Protein AF-A0A0N4X5A5-F1 (afdb_monomer)

Solvent-accessible surface area (backbone atoms only — not comparable to full-atom values): 21132 Å² total; per-residue (Å²): 129,82,82,75,55,66,66,59,54,52,46,34,56,55,31,45,47,56,22,30,54,97,71,46,38,50,68,61,42,50,52,53,54,49,51,56,29,57,78,72,71,42,50,71,51,74,45,56,23,32,51,82,94,41,81,83,43,55,44,84,87,43,52,31,39,40,36,44,45,69,22,82,38,72,87,46,53,13,40,36,45,45,24,47,60,43,29,73,66,76,68,65,91,80,46,97,56,64,49,50,67,31,47,64,53,97,87,68,52,70,45,32,56,31,46,79,61,33,49,43,56,42,43,50,56,52,49,50,49,50,54,34,44,77,71,68,52,76,68,45,60,41,24,39,33,42,37,34,34,28,44,54,84,78,70,14,66,75,24,56,69,30,30,71,75,37,67,77,45,57,72,53,39,75,64,45,74,50,64,90,73,87,87,77,79,67,78,60,35,80,51,37,36,58,52,49,55,52,52,51,35,48,52,36,51,48,53,46,71,76,32,89,89,51,53,78,25,72,35,57,46,64,43,82,78,45,78,50,65,53,90,50,98,90,47,83,52,95,56,69,48,75,42,72,49,74,38,71,28,45,87,54,61,63,69,59,52,49,53,51,52,53,48,33,30,58,67,28,35,94,88,56,78,87,78,77,93,75,84,83,89,61,53,62,69,39,75,82,46,79,85,37,73,67,42,34,56,53,53,49,54,37,55,76,70,67,56,88,79,66,82,49,42,63,70,72,87,65,75,62,48,62,50,31,72,76,66,69,56,78,51,74,45,66,48,44,80,60,98,85,63,81,90,54,91,93,51,92,81,89,89,89,56,69,38,53,26,37,42,75

Structure (mmCIF, N/CA/C/O backbone):
data_AF-A0A0N4X5A5-F1
#
_entry.id   AF-A0A0N4X5A5-F1
#
loop_
_atom_site.group_PDB
_atom_site.id
_atom_site.type_symbol
_atom_site.label_atom_id
_atom_site.label_alt_id
_atom_site.label_comp_id
_atom_site.label_asym_id
_atom_site.label_entity_id
_atom_site.label_seq_id
_atom_site.pdbx_PDB_ins_code
_atom_site.Cartn_x
_atom_site.Cartn_y
_atom_site.Cartn_z
_atom_site.occupancy
_atom_site.B_iso_or_equiv
_atom_site.auth_seq_id
_atom_site.auth_comp_id
_atom_site.auth_asym_id
_atom_site.auth_atom_id
_atom_site.pdbx_PDB_model_num
ATOM 1 N N . MET A 1 1 ? -3.063 -30.457 15.450 1.00 43.97 1 MET A N 1
ATOM 2 C CA . MET A 1 1 ? -3.006 -29.047 15.012 1.00 43.97 1 MET A CA 1
ATOM 3 C C . MET A 1 1 ? -3.128 -28.204 16.266 1.00 43.97 1 MET A C 1
ATOM 5 O O . MET A 1 1 ? -4.094 -28.395 16.991 1.00 43.97 1 MET A O 1
ATOM 9 N N . ALA A 1 2 ? -2.116 -27.405 16.604 1.00 52.50 2 ALA A N 1
ATOM 10 C CA . ALA A 1 2 ? -2.196 -26.521 17.767 1.00 52.50 2 ALA A CA 1
ATOM 11 C C . ALA A 1 2 ? -3.402 -25.576 17.608 1.00 52.50 2 ALA A C 1
ATOM 13 O O . ALA A 1 2 ? -3.647 -25.103 16.498 1.00 52.50 2 ALA A O 1
ATOM 14 N N . ASN A 1 3 ? -4.164 -25.345 18.682 1.00 78.69 3 ASN A N 1
ATOM 15 C CA . ASN A 1 3 ? -5.279 -24.393 18.671 1.00 78.69 3 ASN A CA 1
ATOM 16 C C . ASN A 1 3 ? -4.762 -23.022 18.199 1.00 78.69 3 ASN A C 1
ATOM 18 O O . ASN A 1 3 ? -3.807 -22.500 18.772 1.00 78.69 3 ASN A O 1
ATOM 22 N N . GLU A 1 4 ? -5.360 -22.468 17.142 1.00 86.56 4 GLU A N 1
ATOM 23 C CA . GLU A 1 4 ? -5.052 -21.121 16.648 1.00 86.56 4 GLU A CA 1
ATOM 24 C C . GLU A 1 4 ? -5.348 -20.092 17.753 1.00 86.56 4 GLU A C 1
ATOM 26 O O . GLU A 1 4 ? -6.371 -20.194 18.433 1.00 86.56 4 GLU A O 1
ATOM 31 N N . ASP A 1 5 ? -4.442 -19.128 17.963 1.00 91.56 5 ASP A N 1
ATOM 32 C CA . ASP A 1 5 ? -4.667 -18.051 18.934 1.00 91.56 5 ASP A CA 1
ATOM 33 C C . ASP A 1 5 ? -5.958 -17.305 18.571 1.00 91.56 5 ASP A C 1
ATOM 35 O O . ASP A 1 5 ? -6.184 -16.966 17.407 1.00 91.56 5 ASP A O 1
ATOM 39 N N . ILE A 1 6 ? -6.803 -17.035 19.568 1.00 92.94 6 ILE A N 1
ATOM 40 C CA . ILE A 1 6 ? -8.103 -16.388 19.368 1.00 92.94 6 ILE A CA 1
ATOM 41 C C . ILE A 1 6 ? -7.988 -15.060 18.613 1.00 92.94 6 ILE A C 1
ATOM 43 O O . ILE A 1 6 ? -8.848 -14.764 17.788 1.00 92.94 6 ILE A O 1
ATOM 47 N N . ALA A 1 7 ? -6.912 -14.296 18.827 1.00 92.56 7 ALA A N 1
ATOM 48 C CA . ALA A 1 7 ? -6.674 -13.046 18.120 1.00 92.56 7 ALA A CA 1
ATOM 49 C C . ALA A 1 7 ? -6.497 -13.280 16.614 1.00 92.56 7 ALA A C 1
ATOM 51 O O . ALA A 1 7 ? -7.022 -12.519 15.804 1.00 92.56 7 ALA A O 1
ATOM 52 N N . VAL A 1 8 ? -5.806 -14.358 16.234 1.00 93.88 8 VAL A N 1
ATOM 53 C CA . VAL A 1 8 ? -5.618 -14.743 14.831 1.00 93.88 8 VAL A CA 1
ATOM 54 C C . VAL A 1 8 ? -6.936 -15.229 14.233 1.00 93.88 8 VAL A C 1
ATOM 56 O O . VAL A 1 8 ? -7.298 -14.804 13.137 1.00 93.88 8 VAL A O 1
ATOM 59 N N . THR A 1 9 ? -7.689 -16.058 14.959 1.00 95.00 9 THR A N 1
ATOM 60 C CA . THR A 1 9 ? -9.004 -16.546 14.517 1.00 95.00 9 THR A CA 1
ATOM 61 C C . THR A 1 9 ? -9.964 -15.385 14.248 1.00 95.00 9 THR A C 1
ATOM 63 O O . THR A 1 9 ? -10.507 -15.279 13.148 1.00 95.00 9 THR A O 1
ATOM 66 N N . LYS A 1 10 ? -10.111 -14.464 15.211 1.00 95.69 10 LYS A N 1
ATOM 67 C CA . LYS A 1 10 ? -10.965 -13.273 15.091 1.00 95.69 10 LYS A CA 1
ATOM 68 C C . LYS A 1 10 ? -10.489 -12.351 13.973 1.00 95.69 10 LYS A C 1
ATOM 70 O O . LYS A 1 10 ? -11.285 -11.902 13.157 1.00 95.69 10 LYS A O 1
ATOM 75 N N . PHE A 1 11 ? -9.187 -12.114 13.854 1.00 96.62 11 PHE A N 1
ATOM 76 C CA . PHE A 1 11 ? -8.670 -11.304 12.753 1.00 96.62 11 PHE A CA 1
ATOM 77 C C . PHE A 1 11 ? -9.019 -11.904 11.381 1.00 96.62 11 PHE A C 1
ATOM 79 O O . PHE A 1 11 ? -9.499 -11.200 10.493 1.00 96.62 11 PHE A O 1
ATOM 86 N N . ARG A 1 12 ? -8.875 -13.224 11.216 1.00 96.88 12 ARG A N 1
ATOM 87 C CA . ARG A 1 12 ? -9.264 -13.917 9.981 1.00 96.88 12 ARG A CA 1
ATOM 88 C C . ARG A 1 12 ? -10.772 -13.870 9.734 1.00 96.88 12 ARG A C 1
ATOM 90 O O . ARG A 1 12 ? -11.182 -13.746 8.587 1.00 96.88 12 ARG A O 1
ATOM 97 N N . GLU A 1 13 ? -11.606 -13.952 10.769 1.00 97.25 13 GLU A N 1
ATOM 98 C CA . GLU A 1 13 ? -13.055 -13.717 10.652 1.00 97.25 13 GLU A CA 1
ATOM 99 C C . GLU A 1 13 ? -13.358 -12.296 10.167 1.00 97.25 13 GLU A C 1
ATOM 101 O O . GLU A 1 13 ? -14.177 -12.124 9.265 1.00 97.25 13 GLU A O 1
ATOM 106 N N . TYR A 1 14 ? -12.649 -11.291 10.682 1.00 97.81 14 TYR A N 1
ATOM 107 C CA . TYR A 1 14 ? -12.838 -9.903 10.270 1.00 97.81 14 TYR A CA 1
ATOM 108 C C . TYR A 1 14 ? -12.450 -9.657 8.803 1.00 97.81 14 TYR A C 1
ATOM 110 O O . TYR A 1 14 ? -13.146 -8.943 8.075 1.00 97.81 14 TYR A O 1
ATOM 118 N N . LEU A 1 15 ? -11.374 -10.296 8.331 1.00 96.75 15 LEU A N 1
ATOM 119 C CA . LEU A 1 15 ? -10.954 -10.239 6.926 1.00 96.75 15 LEU A CA 1
ATOM 120 C C . LEU A 1 15 ? -11.983 -10.842 5.961 1.00 96.75 15 LEU A C 1
ATOM 122 O O . LEU A 1 15 ? -12.044 -10.435 4.804 1.00 96.75 15 LEU A O 1
ATOM 126 N N . ARG A 1 16 ? -12.825 -11.773 6.424 1.00 97.50 16 ARG A N 1
ATOM 127 C CA . ARG A 1 16 ? -13.902 -12.361 5.608 1.00 97.50 16 ARG A CA 1
ATOM 128 C C . ARG A 1 16 ? -15.087 -11.418 5.409 1.00 97.50 16 ARG A C 1
ATOM 130 O O . ARG A 1 16 ? -15.901 -11.657 4.518 1.00 97.50 16 ARG A O 1
ATOM 137 N N . VAL A 1 17 ? -15.199 -10.361 6.216 1.00 97.38 17 VAL A N 1
ATOM 138 C CA . VAL A 1 17 ? -16.226 -9.331 6.036 1.00 97.38 17 VAL A CA 1
ATOM 139 C C . VAL A 1 17 ? -15.840 -8.453 4.846 1.00 97.38 17 VAL A C 1
ATOM 141 O O . VAL A 1 17 ? -14.830 -7.751 4.884 1.00 97.38 17 VAL A O 1
ATOM 144 N N . LYS A 1 18 ? -16.639 -8.492 3.778 1.00 96.12 18 LYS A N 1
ATOM 145 C CA . LYS A 1 18 ? -16.317 -7.857 2.493 1.00 96.12 18 LYS A CA 1
ATOM 146 C C . LYS A 1 18 ? -16.708 -6.385 2.484 1.00 96.12 18 LYS A C 1
ATOM 148 O O . LYS A 1 18 ? -17.789 -6.021 2.040 1.00 96.12 18 LYS A O 1
ATOM 153 N N . THR A 1 19 ? -15.814 -5.537 2.966 1.00 96.50 19 THR A N 1
ATOM 154 C CA . THR A 1 19 ? -15.981 -4.077 3.004 1.00 96.50 19 THR A CA 1
ATOM 155 C C . THR A 1 19 ? -15.285 -3.382 1.831 1.00 96.50 19 THR A C 1
ATOM 157 O O . THR A 1 19 ? -14.804 -2.264 1.973 1.00 96.50 19 THR A O 1
ATOM 160 N N . GLU A 1 20 ? -15.201 -4.045 0.672 1.00 94.38 20 GLU A N 1
ATOM 161 C CA . GLU A 1 20 ? -14.549 -3.476 -0.512 1.00 94.38 20 GLU A CA 1
ATOM 162 C C . GLU A 1 20 ? -15.447 -2.505 -1.265 1.00 94.38 20 GLU A C 1
ATOM 164 O O . GLU A 1 20 ? -16.647 -2.739 -1.437 1.00 94.38 20 GLU A O 1
ATOM 169 N N . HIS A 1 21 ? -14.853 -1.425 -1.759 1.00 90.75 21 HIS A N 1
ATOM 170 C CA . HIS A 1 21 ? -15.546 -0.515 -2.664 1.00 90.75 21 HIS A CA 1
ATOM 171 C C . HIS A 1 21 ? -15.827 -1.179 -4.021 1.00 90.75 21 HIS A C 1
ATOM 173 O O . HIS A 1 21 ? -15.068 -2.048 -4.454 1.00 90.75 21 HIS A O 1
ATOM 179 N N . PRO A 1 22 ? -16.909 -0.788 -4.723 1.00 91.62 22 PRO A N 1
ATOM 180 C CA . PRO A 1 22 ? -17.849 0.298 -4.407 1.00 91.62 22 PRO A CA 1
ATOM 181 C C . PRO A 1 22 ? -19.043 -0.110 -3.524 1.00 91.62 22 PRO A C 1
ATOM 183 O O . PRO A 1 22 ? -19.870 0.738 -3.197 1.00 91.62 22 PRO A O 1
ATOM 186 N N . THR A 1 23 ? -19.176 -1.389 -3.158 1.00 92.62 23 THR A N 1
ATOM 187 C CA . THR A 1 23 ? -20.333 -1.916 -2.406 1.00 92.62 23 THR A CA 1
ATOM 188 C C . THR A 1 23 ? -19.906 -2.598 -1.100 1.00 92.62 23 THR A C 1
ATOM 190 O O . THR A 1 23 ? -20.076 -3.814 -0.963 1.00 92.62 23 THR A O 1
ATOM 193 N N . PRO A 1 24 ? -19.347 -1.846 -0.139 1.00 94.44 24 PRO A N 1
ATOM 194 C CA . PRO A 1 24 ? -18.865 -2.397 1.124 1.00 94.44 24 PRO A CA 1
ATOM 195 C C . PRO A 1 24 ? -20.009 -2.926 2.005 1.00 94.44 24 PRO A C 1
ATOM 197 O O . PRO A 1 24 ? -21.006 -2.241 2.240 1.00 94.44 24 PRO A O 1
ATOM 200 N N . ASP A 1 25 ? -19.845 -4.126 2.572 1.00 96.56 25 ASP A N 1
ATOM 201 C CA . ASP A 1 25 ? -20.754 -4.702 3.573 1.00 96.56 25 ASP A CA 1
ATOM 202 C C . ASP A 1 25 ? -20.538 -4.079 4.965 1.00 96.56 25 ASP A C 1
ATOM 204 O O . ASP A 1 25 ? -20.073 -4.719 5.917 1.00 96.56 25 ASP A O 1
ATOM 208 N N . TYR A 1 26 ? -20.879 -2.796 5.102 1.00 95.81 26 TYR A N 1
ATOM 209 C CA . TYR A 1 26 ? -20.794 -2.100 6.387 1.00 95.81 26 TYR A CA 1
ATOM 210 C C . TYR A 1 26 ? -21.771 -2.652 7.429 1.00 95.81 26 TYR A C 1
ATOM 212 O O . TYR A 1 26 ? -21.485 -2.601 8.623 1.00 95.81 26 TYR A O 1
ATOM 220 N N . VAL A 1 27 ? -22.899 -3.231 7.007 1.00 95.81 27 VAL A N 1
ATOM 221 C CA . VAL A 1 27 ? -23.878 -3.838 7.922 1.00 95.81 27 VAL A CA 1
ATOM 222 C C . VAL A 1 27 ? -23.303 -5.103 8.563 1.00 95.81 27 VAL A C 1
ATOM 224 O O . VAL A 1 27 ? -23.405 -5.286 9.781 1.00 95.81 27 VAL A O 1
ATOM 227 N N . GLY A 1 28 ? -22.683 -5.977 7.767 1.00 96.81 28 GLY A N 1
ATOM 228 C CA . GLY A 1 28 ? -21.958 -7.146 8.255 1.00 96.81 28 GLY A CA 1
ATOM 229 C C . GLY A 1 28 ? -20.770 -6.754 9.129 1.00 96.81 28 GLY A C 1
ATOM 230 O O . GLY A 1 28 ? -20.588 -7.330 10.204 1.00 96.81 28 GLY A O 1
ATOM 231 N N . CYS A 1 29 ? -20.027 -5.716 8.736 1.00 97.62 29 CYS A N 1
ATOM 232 C CA . CYS A 1 29 ? -18.918 -5.169 9.520 1.00 97.62 29 CYS A CA 1
ATOM 233 C C . CYS A 1 29 ? -19.367 -4.641 10.883 1.00 97.62 29 CYS A C 1
ATOM 235 O O . CYS A 1 29 ? -18.803 -5.020 11.911 1.00 97.62 29 CYS A O 1
ATOM 237 N N . GLN A 1 30 ? -20.433 -3.840 10.917 1.00 97.69 30 GLN A N 1
ATOM 238 C CA . GLN A 1 30 ? -21.027 -3.349 12.155 1.00 97.69 30 GLN A CA 1
ATOM 239 C C . GLN A 1 30 ? -21.450 -4.496 13.060 1.00 97.69 30 GLN A C 1
ATOM 241 O O . GLN A 1 30 ? -21.131 -4.480 14.245 1.00 97.69 30 GLN A O 1
ATOM 246 N N . ARG A 1 31 ? -22.124 -5.512 12.515 1.00 98.06 31 ARG A N 1
ATOM 247 C CA . ARG A 1 31 ? -22.541 -6.688 13.285 1.00 98.06 31 ARG A CA 1
ATOM 248 C C . ARG A 1 31 ? -21.346 -7.420 13.891 1.00 98.06 31 ARG A C 1
ATOM 250 O O . ARG A 1 31 ? -21.378 -7.754 15.070 1.00 98.06 31 ARG A O 1
ATOM 257 N N . TYR A 1 32 ? -20.297 -7.639 13.103 1.00 98.19 32 TYR A N 1
ATOM 258 C CA . TYR A 1 32 ? -19.081 -8.303 13.563 1.00 98.19 32 TYR A CA 1
ATOM 259 C C . TYR A 1 32 ? -18.401 -7.525 14.701 1.00 98.19 32 TYR A C 1
ATOM 261 O O . TYR A 1 32 ? -18.152 -8.081 15.770 1.00 98.19 32 TYR A O 1
ATOM 269 N N . LEU A 1 33 ? -18.167 -6.223 14.509 1.00 98.25 33 LEU A N 1
ATOM 270 C CA . LEU A 1 33 ? -17.534 -5.372 15.518 1.00 98.25 33 LEU A CA 1
ATOM 271 C C . LEU A 1 33 ? -18.414 -5.226 16.768 1.00 98.25 33 LEU A C 1
ATOM 273 O O . LEU A 1 33 ? -17.912 -5.231 17.889 1.00 98.25 33 LEU A O 1
ATOM 277 N N . PHE A 1 34 ? -19.734 -5.159 16.608 1.00 98.38 34 PHE A N 1
ATOM 278 C CA . PHE A 1 34 ? -20.656 -5.108 17.739 1.00 98.38 34 PHE A CA 1
ATOM 279 C C . PHE A 1 34 ? -20.601 -6.378 18.588 1.00 98.38 34 PHE A C 1
ATOM 281 O O . PHE A 1 34 ? -20.531 -6.276 19.811 1.00 98.38 34 PHE A O 1
ATOM 288 N N . ASN A 1 35 ? -20.537 -7.548 17.949 1.00 98.06 35 ASN A N 1
ATOM 289 C CA . ASN A 1 35 ? -20.367 -8.816 18.652 1.00 98.06 35 ASN A CA 1
ATOM 290 C C . ASN A 1 35 ? -19.046 -8.853 19.435 1.00 98.06 35 ASN A C 1
ATOM 292 O O . ASN A 1 35 ? -19.038 -9.306 20.576 1.00 98.06 35 ASN A O 1
ATOM 296 N N . LEU A 1 36 ? -17.946 -8.330 18.872 1.00 96.81 36 LEU A N 1
ATOM 297 C CA . LEU A 1 36 ? -16.682 -8.206 19.607 1.00 96.81 36 LEU A CA 1
ATOM 298 C C . LEU A 1 36 ? -16.845 -7.347 20.866 1.00 96.81 36 LEU A C 1
ATOM 300 O O . LEU A 1 36 ? -16.437 -7.763 21.948 1.00 96.81 36 LEU A O 1
ATOM 304 N N . ALA A 1 37 ? -17.466 -6.171 20.754 1.00 97.62 37 ALA A N 1
ATOM 305 C CA . ALA A 1 37 ? -17.699 -5.308 21.912 1.00 97.62 37 ALA A CA 1
ATOM 306 C C . ALA A 1 37 ? -18.539 -6.010 22.993 1.00 97.62 37 ALA A C 1
ATOM 308 O O . ALA A 1 37 ? -18.197 -5.938 24.176 1.00 97.62 37 ALA A O 1
ATOM 309 N N . ASP A 1 38 ? -19.591 -6.724 22.579 1.00 97.94 38 ASP A N 1
ATOM 310 C CA . ASP A 1 38 ? -20.493 -7.454 23.472 1.00 97.94 38 ASP A CA 1
ATOM 311 C C . ASP A 1 38 ? -19.766 -8.579 24.226 1.00 97.94 38 ASP A C 1
ATOM 313 O O . ASP A 1 38 ? -19.981 -8.740 25.427 1.00 97.94 38 ASP A O 1
ATOM 317 N N . GLU A 1 39 ? -18.835 -9.295 23.578 1.00 95.62 39 GLU A N 1
ATOM 318 C CA . GLU A 1 39 ? -17.997 -10.322 24.226 1.00 95.62 39 GLU A CA 1
ATOM 319 C C . GLU A 1 39 ? -17.208 -9.780 25.431 1.00 95.62 39 GLU A C 1
ATOM 321 O O . GLU A 1 39 ? -16.933 -10.520 26.377 1.00 95.62 39 GLU A O 1
ATOM 326 N N . LEU A 1 40 ? -16.814 -8.502 25.398 1.00 95.25 40 LEU A N 1
ATOM 327 C CA . LEU A 1 40 ? -16.046 -7.853 26.465 1.00 95.25 40 LEU A CA 1
ATOM 328 C C . LEU A 1 40 ? -16.886 -6.921 27.347 1.00 95.25 40 LEU A C 1
ATOM 330 O O . LEU A 1 40 ? -16.342 -6.326 28.281 1.00 95.25 40 LEU A O 1
ATOM 334 N N . GLY A 1 41 ? -18.186 -6.787 27.070 1.00 96.19 41 GLY A N 1
ATOM 335 C CA . GLY A 1 41 ? -19.071 -5.844 27.753 1.00 96.19 41 GLY A CA 1
ATOM 336 C C . GLY A 1 41 ? -18.667 -4.380 27.551 1.00 96.19 41 GLY A C 1
ATOM 337 O O . GLY A 1 41 ? -18.806 -3.571 28.468 1.00 96.19 41 GLY A O 1
ATOM 338 N N . ILE A 1 42 ? -18.116 -4.038 26.383 1.00 97.44 42 ILE A N 1
ATOM 339 C CA . ILE A 1 42 ? -17.698 -2.674 26.041 1.00 97.44 42 ILE A CA 1
ATOM 340 C C . ILE A 1 42 ? -18.882 -1.924 25.423 1.00 97.44 42 ILE A C 1
ATOM 342 O O . ILE A 1 42 ? -19.558 -2.431 24.530 1.00 97.44 42 ILE A O 1
ATOM 346 N N . ALA A 1 43 ? -19.120 -0.687 25.869 1.00 97.31 43 ALA A N 1
ATOM 347 C CA . ALA A 1 43 ? -20.169 0.153 25.300 1.00 97.31 43 ALA A CA 1
ATOM 348 C C . ALA A 1 43 ? -19.876 0.452 23.824 1.00 97.31 43 ALA A C 1
ATOM 350 O O . ALA A 1 43 ? -18.759 0.839 23.476 1.00 97.31 43 ALA A O 1
ATOM 351 N N . ARG A 1 44 ? -20.886 0.315 22.963 1.00 97.69 44 ARG A N 1
ATOM 352 C CA . ARG A 1 44 ? -20.759 0.469 21.509 1.00 97.69 44 ARG A CA 1
ATOM 353 C C . ARG A 1 44 ? -21.899 1.288 20.916 1.00 97.69 44 ARG A C 1
ATOM 355 O O . ARG A 1 44 ? -23.035 1.198 21.373 1.00 97.69 44 ARG A O 1
ATOM 362 N N . ARG A 1 45 ? -21.604 2.051 19.866 1.00 97.31 45 ARG A N 1
ATOM 363 C CA . ARG A 1 45 ? -22.596 2.781 19.063 1.00 97.31 45 ARG A CA 1
ATOM 364 C C . ARG A 1 45 ? -22.148 2.889 17.609 1.00 97.31 45 ARG A C 1
ATOM 366 O O . ARG A 1 45 ? -20.954 2.801 17.332 1.00 97.31 45 ARG A O 1
ATOM 373 N N . ALA A 1 46 ? -23.108 3.098 16.716 1.00 96.19 46 ALA A N 1
ATOM 374 C CA . ALA A 1 46 ? -22.862 3.471 15.329 1.00 96.19 46 ALA A CA 1
ATOM 375 C C . ALA A 1 46 ? -23.341 4.911 15.100 1.00 96.19 46 ALA A C 1
ATOM 377 O O . ALA A 1 46 ? -24.345 5.317 15.686 1.00 96.19 46 ALA A O 1
ATOM 378 N N . VAL A 1 47 ? -22.614 5.677 14.290 1.00 93.88 47 VAL A N 1
ATOM 379 C CA . VAL A 1 47 ? -22.937 7.066 13.941 1.00 93.88 47 VAL A CA 1
ATOM 380 C C . VAL A 1 47 ? -22.698 7.263 12.457 1.00 93.88 47 VAL A C 1
ATOM 382 O O . VAL A 1 47 ? -21.610 6.978 11.974 1.00 93.88 47 VAL A O 1
ATOM 385 N N . GLU A 1 48 ? -23.678 7.778 11.730 1.00 91.06 48 GLU A N 1
ATOM 386 C CA . GLU A 1 48 ? -23.474 8.189 10.340 1.00 91.06 48 GLU A CA 1
ATOM 387 C C . GLU A 1 48 ? -23.049 9.656 10.295 1.00 91.06 48 GLU A C 1
ATOM 389 O O . GLU A 1 48 ? -23.572 10.484 11.043 1.00 91.06 48 GLU A O 1
ATOM 394 N N . ALA A 1 49 ? -22.088 9.986 9.431 1.00 85.56 49 ALA A N 1
ATOM 395 C CA . ALA A 1 49 ? -21.696 11.376 9.234 1.00 85.56 49 ALA A CA 1
ATOM 396 C C . ALA A 1 49 ? -22.824 12.168 8.557 1.00 85.56 49 ALA A C 1
ATOM 398 O O . ALA A 1 49 ? -23.567 11.624 7.744 1.00 85.56 49 ALA A O 1
ATOM 399 N N . CYS A 1 50 ? -22.927 13.469 8.837 1.00 80.81 50 CYS A N 1
ATOM 400 C CA . CYS A 1 50 ? -23.929 14.345 8.222 1.00 80.81 50 CYS A CA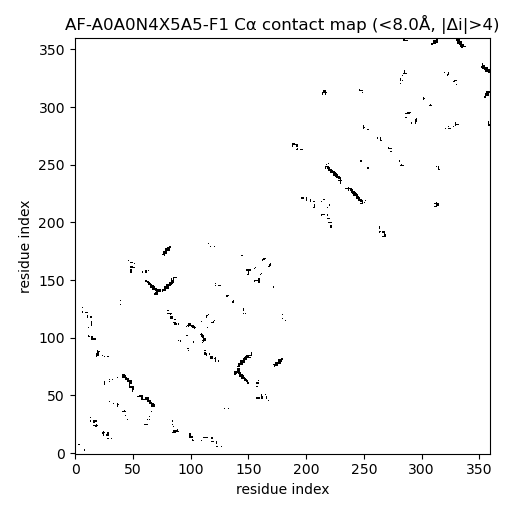 1
ATOM 401 C C . CYS A 1 50 ? -23.285 15.485 7.425 1.00 80.81 50 CYS A C 1
ATOM 403 O O . CYS A 1 50 ? -22.214 15.996 7.764 1.00 80.81 50 CYS A O 1
ATOM 405 N N . SER A 1 51 ? -23.966 15.939 6.372 1.00 68.44 51 SER A N 1
ATOM 406 C CA . SER A 1 51 ? -23.530 17.094 5.583 1.00 68.44 51 SER A CA 1
ATOM 407 C C . SER A 1 51 ? -23.785 18.405 6.335 1.00 68.44 51 SER A C 1
ATOM 409 O O . SER A 1 51 ? -24.918 18.859 6.474 1.00 68.44 51 SER A O 1
ATOM 411 N N . PHE A 1 52 ? -22.718 19.050 6.806 1.00 62.38 52 PHE A N 1
ATOM 412 C CA . PHE A 1 52 ? -22.806 20.340 7.497 1.00 62.38 52 PHE A CA 1
ATOM 413 C C . PHE A 1 52 ? -23.302 21.456 6.550 1.00 62.38 52 PHE A C 1
ATOM 415 O O . PHE A 1 52 ? -22.836 21.501 5.409 1.00 62.38 52 PHE A O 1
ATOM 422 N N . PRO A 1 53 ? -24.197 22.378 6.979 1.00 56.66 53 PRO A N 1
ATOM 423 C CA . PRO A 1 53 ? -24.674 22.642 8.348 1.00 56.66 53 PRO A CA 1
ATOM 424 C C . PRO A 1 53 ? -25.916 21.852 8.801 1.00 56.66 53 PRO A C 1
ATOM 426 O O . PRO A 1 53 ? -26.390 22.063 9.917 1.00 56.66 53 PRO A O 1
ATOM 429 N N . SER A 1 54 ? -26.462 20.949 7.981 1.00 60.06 54 SER A N 1
ATOM 430 C CA . SER A 1 54 ? -27.681 20.210 8.325 1.00 60.06 54 SER A CA 1
ATOM 431 C C . SER A 1 54 ? -27.364 18.864 8.976 1.00 60.06 54 SER A C 1
ATOM 433 O O . SER A 1 54 ? -26.956 17.913 8.313 1.00 60.06 54 SER A O 1
ATOM 435 N N . LYS A 1 55 ? -27.648 18.740 10.278 1.00 57.38 55 LYS A N 1
ATOM 436 C CA . LYS A 1 55 ? -27.587 17.453 11.002 1.00 57.38 55 LYS A CA 1
ATOM 437 C C . LYS A 1 55 ? -28.570 16.409 10.448 1.00 57.38 55 LYS A C 1
ATOM 439 O O . LYS A 1 55 ? -28.443 15.233 10.756 1.00 57.38 55 LYS A O 1
ATOM 444 N N . PHE A 1 56 ? -29.549 16.847 9.653 1.00 59.97 56 PHE A N 1
ATOM 445 C CA . PHE A 1 56 ? -30.617 16.010 9.106 1.00 59.97 56 PHE A CA 1
ATOM 446 C C . PHE A 1 56 ? -30.246 15.327 7.785 1.00 59.97 56 PHE A C 1
ATOM 448 O O . PHE A 1 56 ? -30.966 14.439 7.344 1.00 59.97 56 PHE A O 1
ATOM 455 N N . ASN A 1 57 ? -29.120 15.703 7.172 1.00 68.31 57 ASN A N 1
ATOM 456 C CA . ASN A 1 57 ? -28.635 15.081 5.942 1.00 68.31 57 ASN A CA 1
ATOM 457 C C . ASN A 1 57 ? -27.516 14.093 6.273 1.00 68.31 57 ASN A C 1
ATOM 459 O O . ASN A 1 57 ? -26.348 14.349 5.957 1.00 68.31 57 ASN A O 1
ATOM 463 N N . ALA A 1 58 ? -27.886 13.003 6.952 1.00 72.56 58 ALA A N 1
ATOM 464 C CA . ALA A 1 58 ? -27.006 11.857 7.152 1.00 72.56 58 ALA A CA 1
ATOM 465 C C . ALA A 1 58 ? -26.508 11.333 5.801 1.00 72.56 58 ALA A C 1
ATOM 467 O O . ALA A 1 58 ? -27.178 11.477 4.776 1.00 72.56 58 ALA A O 1
ATOM 468 N N . ILE A 1 59 ? -25.317 10.755 5.807 1.00 81.19 59 ILE A N 1
ATOM 469 C CA . ILE A 1 59 ? -24.735 10.047 4.677 1.00 81.19 59 ILE A CA 1
ATOM 470 C C . ILE A 1 59 ? -25.029 8.574 4.924 1.00 81.19 59 ILE A C 1
ATOM 472 O O . ILE A 1 59 ? -24.278 7.914 5.650 1.00 81.19 59 ILE A O 1
ATOM 476 N N . PRO A 1 60 ? -26.158 8.077 4.393 1.00 81.69 60 PRO A N 1
ATOM 477 C CA . PRO A 1 60 ? -26.634 6.753 4.731 1.00 81.69 60 PRO A CA 1
ATOM 478 C C . PRO A 1 60 ? -25.642 5.701 4.252 1.00 81.69 60 PRO A C 1
ATOM 480 O O . PRO A 1 60 ? -25.080 5.796 3.159 1.00 81.69 60 PRO A O 1
ATOM 483 N N . GLY A 1 61 ? -25.459 4.671 5.069 1.00 85.38 61 GLY A N 1
ATOM 484 C CA . GLY A 1 61 ? -24.667 3.505 4.709 1.00 85.38 61 GLY A CA 1
ATOM 485 C C . GLY A 1 61 ? -23.165 3.666 4.913 1.00 85.38 61 GLY A C 1
ATOM 486 O O . GLY A 1 61 ? -22.439 2.766 4.520 1.00 85.38 61 GLY A O 1
ATOM 487 N N . LYS A 1 62 ? -22.684 4.744 5.548 1.00 91.19 62 LYS A N 1
ATOM 488 C CA . LYS A 1 62 ? -21.277 4.905 5.964 1.00 91.19 62 LYS A CA 1
ATOM 489 C C . LYS A 1 62 ? -21.200 5.131 7.487 1.00 91.19 62 LYS A C 1
ATOM 491 O O . LYS A 1 62 ? -21.002 6.267 7.929 1.00 91.19 62 LYS A O 1
ATOM 496 N N . PRO A 1 63 ? -21.385 4.086 8.318 1.00 94.75 63 PRO A N 1
ATOM 497 C CA . PRO A 1 63 ? -21.375 4.232 9.769 1.00 94.75 63 PRO A CA 1
ATOM 498 C C . PRO A 1 63 ? -19.952 4.236 10.345 1.00 94.75 63 PRO A C 1
ATOM 500 O O . PRO A 1 63 ? -19.165 3.320 10.119 1.00 94.75 63 PRO A O 1
ATOM 503 N N . PHE A 1 64 ? -19.661 5.216 11.193 1.00 96.69 64 PHE A N 1
ATOM 504 C CA . PHE A 1 64 ? -18.613 5.119 12.202 1.00 96.69 64 PHE A CA 1
ATOM 505 C C . PHE A 1 64 ? -19.062 4.165 13.297 1.00 96.69 64 PHE A C 1
ATOM 507 O O . PHE A 1 64 ? -20.159 4.309 13.835 1.00 96.69 64 PHE A O 1
ATOM 514 N N . ILE A 1 65 ? -18.200 3.239 13.692 1.00 97.88 65 ILE A N 1
ATOM 515 C CA . ILE A 1 65 ? -18.431 2.354 14.832 1.00 97.88 65 ILE A CA 1
ATOM 516 C C . ILE A 1 65 ? -17.510 2.797 15.959 1.00 97.88 65 ILE A C 1
ATOM 518 O O . ILE A 1 65 ? -16.302 2.914 15.785 1.00 97.88 65 ILE A O 1
ATOM 522 N N . ILE A 1 66 ? -18.087 3.075 17.124 1.00 98.31 66 ILE A N 1
ATOM 523 C CA . ILE A 1 66 ? -17.358 3.632 18.262 1.00 98.31 66 ILE A CA 1
ATOM 524 C C . ILE A 1 66 ? -17.573 2.719 19.458 1.00 98.31 66 ILE A C 1
ATOM 526 O O . ILE A 1 66 ? -18.695 2.586 19.952 1.00 98.31 66 ILE A O 1
ATOM 530 N N . MET A 1 67 ? -16.487 2.127 19.945 1.00 98.25 67 MET A N 1
ATOM 531 C CA . MET A 1 67 ? -16.443 1.419 21.221 1.00 98.25 67 MET A CA 1
ATOM 532 C C . MET A 1 67 ? -15.812 2.318 22.275 1.00 98.25 67 MET A C 1
ATOM 534 O O . MET A 1 67 ? -14.837 3.009 21.995 1.00 98.25 67 MET A O 1
ATOM 538 N N . THR A 1 68 ? -16.369 2.340 23.482 1.00 98.06 68 THR A N 1
ATOM 539 C CA . THR A 1 68 ? -15.942 3.257 24.542 1.00 98.06 68 THR A CA 1
ATOM 540 C C . THR A 1 68 ? -15.696 2.515 25.843 1.00 98.06 68 THR A C 1
ATOM 542 O O . THR A 1 68 ? -16.569 1.815 26.352 1.00 98.06 68 THR A O 1
ATOM 545 N N . ILE A 1 69 ? -14.510 2.735 26.404 1.00 97.81 69 ILE A N 1
ATOM 546 C CA . ILE A 1 69 ? -14.105 2.269 27.724 1.00 97.81 69 ILE A CA 1
ATOM 547 C C . ILE A 1 69 ? -13.955 3.512 28.608 1.00 97.81 69 ILE A C 1
ATOM 549 O O . ILE A 1 69 ? -12.989 4.266 28.436 1.00 97.81 69 ILE A O 1
ATOM 553 N N . PRO A 1 70 ? -14.907 3.771 29.523 1.00 97.00 70 PRO A N 1
ATOM 554 C CA . PRO A 1 70 ? -14.872 4.952 30.375 1.00 97.00 70 PRO A CA 1
ATOM 555 C C . PRO A 1 70 ? -13.619 4.996 31.251 1.00 97.00 70 PRO A C 1
ATOM 557 O O . PRO A 1 70 ? -13.260 4.008 31.896 1.00 97.00 70 PRO A O 1
ATOM 560 N N . GLY A 1 71 ? -12.969 6.158 31.298 1.00 96.94 71 GLY A N 1
ATOM 561 C CA . GLY A 1 71 ? -11.870 6.399 32.225 1.00 96.94 71 GLY A CA 1
ATOM 562 C C . GLY A 1 71 ? -12.356 6.578 33.665 1.00 96.94 71 GLY A C 1
ATOM 563 O O . GLY A 1 71 ? -13.535 6.828 33.908 1.00 96.94 71 GLY A O 1
ATOM 564 N N . SER A 1 72 ? -11.443 6.488 34.630 1.00 97.44 72 SER A N 1
ATOM 565 C CA . SER A 1 72 ? -11.721 6.859 36.024 1.00 97.44 72 SER A CA 1
ATOM 566 C C . SER A 1 72 ? -11.773 8.380 36.232 1.00 97.44 72 SER A C 1
ATOM 568 O O . SER A 1 72 ? -12.245 8.827 37.271 1.00 97.44 72 SER A O 1
ATOM 570 N N . GLN A 1 73 ? -11.270 9.161 35.268 1.00 97.06 73 GLN A N 1
ATOM 571 C CA . GLN A 1 73 ? -11.251 10.629 35.239 1.00 97.06 73 GLN A CA 1
ATOM 572 C C . GLN A 1 73 ? -11.822 11.129 33.889 1.00 97.06 73 GLN A C 1
ATOM 574 O O . GLN A 1 73 ? -11.066 11.491 32.980 1.00 97.06 73 GLN A O 1
ATOM 579 N N . PRO A 1 74 ? -13.157 11.075 33.688 1.00 91.12 74 PRO A N 1
ATOM 580 C CA . PRO A 1 74 ? -13.826 11.361 32.406 1.00 91.12 74 PRO A CA 1
ATOM 581 C C . PRO A 1 74 ? -13.768 12.836 31.951 1.00 91.12 74 PRO A C 1
ATOM 583 O O . PRO A 1 74 ? -14.188 13.180 30.839 1.00 91.12 74 PRO A O 1
ATOM 586 N N . GLU A 1 75 ? -13.286 13.730 32.807 1.00 94.56 75 GLU A N 1
ATOM 587 C CA . GLU A 1 75 ? -12.970 15.125 32.506 1.00 94.56 75 GLU A CA 1
ATOM 588 C C . GLU A 1 75 ? -11.669 15.281 31.710 1.00 94.56 75 GLU A C 1
ATOM 590 O O . GLU A 1 75 ? -11.499 16.266 30.988 1.00 94.56 75 GLU A O 1
ATOM 595 N N . LEU A 1 76 ? -10.762 14.304 31.799 1.00 96.62 76 LEU A N 1
ATOM 596 C CA . LEU A 1 76 ? -9.537 14.303 31.018 1.00 96.62 76 LEU A CA 1
ATOM 597 C C . LEU A 1 76 ? -9.833 14.066 29.535 1.00 96.62 76 LEU A C 1
ATOM 599 O O . LEU A 1 76 ? -10.692 13.267 29.167 1.00 96.62 76 LEU A O 1
ATOM 603 N N . LYS A 1 77 ? -9.035 14.700 28.667 1.00 97.56 77 LYS A N 1
ATOM 604 C CA . LYS A 1 77 ? -9.050 14.390 27.232 1.00 97.56 77 LYS A CA 1
ATOM 605 C C . LYS A 1 77 ? -8.776 12.898 26.987 1.00 97.56 77 LYS A C 1
ATOM 607 O O . LYS A 1 77 ? -7.900 12.326 27.647 1.00 97.56 77 LYS A O 1
ATOM 612 N N . SER A 1 78 ? -9.503 12.299 26.051 1.00 98.06 78 SER A N 1
ATOM 613 C CA . SER A 1 78 ? -9.483 10.866 25.747 1.00 98.06 78 SER A CA 1
ATOM 614 C C . SER A 1 78 ? -8.300 10.449 24.868 1.00 98.06 78 SER A C 1
ATOM 616 O O . SER A 1 78 ? -7.587 11.287 24.301 1.00 98.06 78 SER A O 1
ATOM 618 N N . VAL A 1 79 ? -8.116 9.134 24.749 1.00 97.19 79 VAL A N 1
ATOM 619 C CA . VAL A 1 79 ? -7.271 8.504 23.729 1.00 97.19 79 VAL A CA 1
ATOM 620 C C . VAL A 1 79 ? -8.175 7.802 22.717 1.00 97.19 79 VAL A C 1
ATOM 622 O O . VAL A 1 79 ? -9.037 7.016 23.111 1.00 97.19 79 VAL A O 1
ATOM 625 N N . VAL A 1 80 ? -7.968 8.067 21.429 1.00 97.56 80 VAL A N 1
ATOM 626 C CA . VAL A 1 80 ? -8.648 7.377 20.327 1.00 97.56 80 VAL A CA 1
ATOM 627 C C . VAL A 1 80 ? -7.677 6.408 19.660 1.00 97.56 80 VAL A C 1
ATOM 629 O O . VAL A 1 80 ? -6.577 6.786 19.267 1.00 97.56 80 VAL A O 1
ATOM 632 N N . LEU A 1 81 ? -8.096 5.154 19.550 1.00 97.12 81 LEU A N 1
ATOM 633 C CA . LEU A 1 81 ? -7.450 4.113 18.763 1.00 97.12 81 LEU A CA 1
ATOM 634 C C . LEU A 1 81 ? -8.232 3.991 17.457 1.00 97.12 81 LEU A C 1
ATOM 636 O O . LEU A 1 81 ? -9.375 3.531 17.471 1.00 97.12 81 LEU A O 1
ATOM 640 N N . TYR A 1 82 ? -7.667 4.484 16.362 1.00 96.69 82 TYR A N 1
ATOM 641 C CA . TYR A 1 82 ? -8.376 4.606 15.097 1.00 96.69 82 TYR A CA 1
ATOM 642 C C . TYR A 1 82 ? -8.049 3.472 14.130 1.00 96.69 82 TYR A C 1
ATOM 644 O O . TYR A 1 82 ? -6.916 3.013 14.030 1.00 96.69 82 TYR A O 1
ATOM 652 N N . SER A 1 83 ? -9.067 3.032 13.407 1.00 95.75 83 SER A N 1
ATOM 653 C CA . SER A 1 83 ? -8.964 2.136 12.266 1.00 95.75 83 SER A CA 1
ATOM 654 C C . SER A 1 83 ? -10.011 2.563 11.249 1.00 95.75 83 SER A C 1
ATOM 656 O O . SER A 1 83 ? -11.088 3.009 11.637 1.00 95.75 83 SER A O 1
ATOM 658 N N . HIS A 1 84 ? -9.773 2.360 9.962 1.00 96.50 84 HIS A N 1
ATOM 659 C CA . HIS A 1 84 ? -10.861 2.333 8.988 1.00 96.50 84 HIS A CA 1
ATOM 660 C C . HIS A 1 84 ? -11.327 0.890 8.736 1.00 96.50 84 HIS A C 1
ATOM 662 O O . HIS A 1 84 ? -10.732 -0.075 9.236 1.00 96.50 84 HIS A O 1
ATOM 668 N N . THR A 1 85 ? -12.496 0.750 8.115 1.00 96.44 85 THR A N 1
ATOM 669 C CA . THR A 1 85 ? -13.183 -0.536 7.897 1.00 96.44 85 THR A CA 1
ATOM 670 C C . THR A 1 85 ? -13.250 -0.919 6.436 1.00 96.44 85 THR A C 1
ATOM 672 O O . THR A 1 85 ? -13.293 -2.116 6.133 1.00 96.44 85 THR A O 1
ATOM 675 N N . ASP A 1 86 ? -13.313 0.070 5.554 1.00 95.81 86 ASP A N 1
ATOM 676 C CA . ASP A 1 86 ? -13.335 -0.123 4.121 1.00 95.81 86 ASP A CA 1
ATOM 677 C C . ASP A 1 86 ? -11.982 -0.556 3.581 1.00 95.81 86 ASP A C 1
ATOM 679 O O . ASP A 1 86 ? -10.969 -0.515 4.265 1.00 95.81 86 ASP A O 1
ATOM 683 N N . VAL A 1 87 ? -12.001 -1.107 2.375 1.00 94.31 87 VAL A N 1
ATOM 684 C CA . VAL A 1 87 ? -10.798 -1.586 1.705 1.00 94.31 87 VAL A CA 1
ATOM 685 C C . VAL A 1 87 ? -10.893 -1.283 0.214 1.00 94.31 87 VAL A C 1
ATOM 687 O O . VAL A 1 87 ? -11.986 -1.295 -0.369 1.00 94.31 87 VAL A O 1
ATOM 690 N N . VAL A 1 88 ? -9.752 -1.070 -0.439 1.00 91.69 88 VAL A N 1
ATOM 691 C CA . VAL A 1 88 ? -9.711 -0.996 -1.909 1.00 91.69 88 VAL A CA 1
ATOM 692 C C . VAL A 1 88 ? -10.181 -2.302 -2.582 1.00 91.69 88 VAL A C 1
ATOM 694 O O . VAL A 1 88 ? -10.008 -3.391 -2.018 1.00 91.69 88 VAL A O 1
ATOM 697 N N . PRO A 1 89 ? -10.710 -2.232 -3.823 1.00 90.56 89 PRO A N 1
ATOM 698 C CA . PRO A 1 89 ? -11.101 -3.417 -4.587 1.00 90.56 89 PRO A CA 1
ATOM 699 C C . PRO A 1 89 ? -9.961 -4.435 -4.745 1.00 90.56 89 PRO A C 1
ATOM 701 O O . PRO A 1 89 ? -8.799 -4.073 -4.956 1.00 90.56 89 PRO A O 1
ATOM 704 N N . ALA A 1 90 ? -10.290 -5.728 -4.706 1.00 86.62 90 ALA A N 1
ATOM 705 C CA . ALA A 1 90 ? -9.334 -6.796 -4.995 1.00 86.62 90 ALA A CA 1
ATOM 706 C C . ALA A 1 90 ? -9.513 -7.361 -6.419 1.00 86.62 90 ALA A C 1
ATOM 708 O O . ALA A 1 90 ? -10.561 -7.907 -6.764 1.00 86.62 90 ALA A O 1
ATOM 709 N N . VAL A 1 91 ? -8.461 -7.298 -7.245 1.00 84.44 91 VAL A N 1
ATOM 710 C CA . VAL A 1 91 ? -8.445 -7.915 -8.585 1.00 84.44 91 VAL A CA 1
ATOM 711 C C . VAL A 1 91 ? -8.197 -9.417 -8.447 1.00 84.44 91 VAL A C 1
ATOM 713 O O . VAL A 1 91 ? -7.052 -9.853 -8.403 1.00 84.44 91 VAL A O 1
ATOM 716 N N . LYS A 1 92 ? -9.269 -10.211 -8.342 1.00 79.88 92 LYS A N 1
ATOM 717 C CA . LYS A 1 92 ? -9.218 -11.639 -7.961 1.00 79.88 92 LYS A CA 1
ATOM 718 C C . LYS A 1 92 ? -8.174 -12.471 -8.713 1.00 79.88 92 LYS A C 1
ATOM 720 O O . LYS A 1 92 ? -7.485 -13.259 -8.076 1.00 79.88 92 LYS A O 1
ATOM 725 N N . ASP A 1 93 ? -8.014 -12.258 -10.016 1.00 79.56 93 ASP A N 1
ATOM 726 C CA . ASP A 1 93 ? -7.095 -13.043 -10.855 1.00 79.56 93 ASP A CA 1
ATOM 727 C C . ASP A 1 93 ? -5.609 -12.815 -10.524 1.00 79.56 93 ASP A C 1
ATOM 729 O O . ASP A 1 93 ? -4.761 -13.622 -10.895 1.00 79.56 93 ASP A O 1
ATOM 733 N N . GLN A 1 94 ? -5.278 -11.736 -9.807 1.00 79.94 94 GLN A N 1
ATOM 734 C CA . GLN A 1 94 ? -3.911 -11.430 -9.369 1.00 79.94 94 GLN A CA 1
ATOM 735 C C . GLN A 1 94 ? -3.579 -12.013 -7.988 1.00 79.94 94 GLN A C 1
ATOM 737 O O . GLN A 1 94 ? -2.443 -11.905 -7.527 1.00 79.94 94 GLN A O 1
ATOM 742 N N . TRP A 1 95 ? -4.547 -12.629 -7.306 1.00 83.75 95 TRP A N 1
ATOM 743 C CA . TRP A 1 95 ? -4.342 -13.164 -5.967 1.00 83.75 95 TRP A CA 1
ATOM 744 C C . TRP A 1 95 ? -4.047 -14.661 -5.989 1.00 83.75 95 TRP A C 1
ATOM 746 O O . TRP A 1 95 ? -4.766 -15.454 -6.589 1.00 83.75 95 TRP A O 1
ATOM 756 N N . LYS A 1 96 ? -3.021 -15.070 -5.234 1.00 85.88 96 LYS A N 1
ATOM 757 C CA . LYS A 1 96 ? -2.683 -16.488 -5.018 1.00 85.88 96 LYS A CA 1
ATOM 758 C C . LYS A 1 96 ? -3.802 -17.269 -4.312 1.00 85.88 96 LYS A C 1
ATOM 760 O O . LYS A 1 96 ? -3.976 -18.459 -4.554 1.00 85.88 96 LYS A O 1
ATOM 765 N N . TYR A 1 97 ? -4.535 -16.604 -3.423 1.00 91.56 97 TYR A N 1
ATOM 766 C CA . TYR A 1 97 ? -5.659 -17.152 -2.664 1.00 91.56 97 TYR A CA 1
ATOM 767 C C . TYR A 1 97 ? -6.823 -16.165 -2.722 1.00 91.56 97 TYR A C 1
ATOM 769 O O . TYR A 1 97 ? -6.584 -14.971 -2.860 1.00 91.56 97 TYR A O 1
ATOM 777 N N . ASP A 1 98 ? -8.068 -16.624 -2.555 1.00 93.38 98 ASP A N 1
ATOM 778 C CA . ASP A 1 98 ? -9.223 -15.714 -2.513 1.00 93.38 98 ASP A CA 1
ATOM 779 C C . ASP A 1 98 ? -8.977 -14.587 -1.475 1.00 93.38 98 ASP A C 1
ATOM 781 O O . ASP A 1 98 ? -8.722 -14.908 -0.302 1.00 93.38 98 ASP A O 1
ATOM 785 N N . PRO A 1 99 ? -9.060 -13.294 -1.870 1.00 92.19 99 PRO A N 1
ATOM 786 C CA . PRO A 1 99 ? -8.754 -12.144 -1.011 1.00 92.19 99 PRO A CA 1
ATOM 787 C C . PRO A 1 99 ? -9.570 -12.085 0.284 1.00 92.19 99 PRO A C 1
ATOM 789 O O . PRO A 1 99 ? -9.161 -11.440 1.245 1.00 92.19 99 PRO A O 1
ATOM 792 N N . TYR A 1 100 ? -10.718 -12.754 0.327 1.00 94.62 100 TYR A N 1
ATOM 793 C CA . TYR A 1 100 ? -11.635 -12.776 1.461 1.00 94.62 100 TYR A CA 1
ATOM 794 C C . TYR A 1 100 ? -11.734 -14.157 2.103 1.00 94.62 100 TYR A C 1
ATOM 796 O O . TYR A 1 100 ? -12.583 -14.366 2.960 1.00 94.62 100 TYR A O 1
ATOM 804 N N . SER A 1 101 ? -10.880 -15.117 1.735 1.00 94.12 101 SER A N 1
ATOM 805 C CA . SER A 1 101 ? -10.796 -16.411 2.431 1.00 94.12 101 SER A CA 1
ATOM 806 C C . SER A 1 101 ? -10.098 -16.316 3.791 1.00 94.12 101 SER A C 1
ATOM 808 O O . SER A 1 101 ? -10.301 -17.179 4.661 1.00 94.12 101 SER A O 1
ATOM 810 N N . ALA A 1 102 ? -9.280 -15.270 3.974 1.00 93.94 102 ALA A N 1
ATOM 811 C CA . ALA A 1 102 ? -8.319 -15.143 5.064 1.00 93.94 102 ALA A CA 1
ATOM 812 C C . ALA A 1 102 ? -7.447 -16.408 5.172 1.00 93.94 102 ALA A C 1
ATOM 814 O O . ALA A 1 102 ? -7.379 -17.064 6.225 1.00 93.94 102 ALA A O 1
ATOM 815 N N . HIS A 1 103 ? -6.870 -16.822 4.041 1.00 93.19 103 HIS A N 1
ATOM 816 C CA . HIS A 1 103 ? -6.030 -18.010 3.963 1.00 93.19 103 HIS A CA 1
ATOM 817 C C . HIS A 1 103 ? -4.784 -17.813 4.827 1.00 93.19 103 HIS A C 1
ATOM 819 O O . HIS A 1 103 ? -4.118 -16.786 4.726 1.00 93.19 103 HIS A O 1
ATOM 825 N N . LYS A 1 104 ? -4.480 -18.798 5.676 1.00 92.38 104 LYS A N 1
ATOM 826 C CA . LYS A 1 104 ? -3.253 -18.831 6.470 1.00 92.38 104 LYS A CA 1
ATOM 827 C C . LYS A 1 104 ? -2.412 -20.002 5.990 1.00 92.38 104 LYS A C 1
ATOM 829 O O . LYS A 1 104 ? -2.912 -21.127 6.016 1.00 92.38 104 LYS A O 1
ATOM 834 N N . ASP A 1 105 ? -1.192 -19.728 5.547 1.00 87.69 105 ASP A N 1
ATOM 835 C CA . ASP A 1 105 ? -0.289 -20.763 5.048 1.00 87.69 105 ASP A CA 1
ATOM 836 C C . ASP A 1 105 ? 0.415 -21.527 6.189 1.00 87.69 105 ASP A C 1
ATOM 838 O O . ASP A 1 105 ? 0.208 -21.266 7.379 1.00 87.69 105 ASP A O 1
ATOM 842 N N . GLU A 1 106 ? 1.254 -22.494 5.818 1.00 87.56 106 GLU A N 1
ATOM 843 C CA . GLU A 1 106 ? 2.021 -23.324 6.755 1.00 87.56 106 GLU A CA 1
ATOM 844 C C . GLU A 1 106 ? 3.089 -22.536 7.534 1.00 87.56 106 GLU A C 1
ATOM 846 O O . GLU A 1 106 ? 3.504 -22.963 8.612 1.00 87.56 106 GLU A O 1
ATOM 851 N N . HIS A 1 107 ? 3.502 -21.371 7.028 1.00 84.38 107 HIS A N 1
ATOM 852 C CA . HIS A 1 107 ? 4.452 -20.466 7.679 1.00 84.38 107 HIS A CA 1
ATOM 853 C C . HIS A 1 107 ? 3.765 -19.465 8.621 1.00 84.38 107 HIS A C 1
ATOM 855 O O . HIS A 1 107 ? 4.441 -18.725 9.332 1.00 84.38 107 HIS A O 1
ATOM 861 N N . GLY A 1 108 ? 2.429 -19.456 8.663 1.00 83.31 108 GLY A N 1
ATOM 862 C CA . GLY A 1 108 ? 1.637 -18.550 9.488 1.00 83.31 108 GLY A CA 1
ATOM 863 C C . GLY A 1 108 ? 1.330 -17.203 8.832 1.00 83.31 108 GLY A C 1
ATOM 864 O O . GLY A 1 108 ? 0.710 -16.360 9.483 1.00 83.31 108 GLY A O 1
ATOM 865 N N . ASN A 1 109 ? 1.694 -17.003 7.562 1.00 86.81 109 ASN A N 1
ATOM 866 C CA . ASN A 1 109 ? 1.342 -15.796 6.820 1.00 86.81 109 ASN A CA 1
ATOM 867 C C . ASN A 1 109 ? -0.155 -15.797 6.516 1.00 86.81 109 ASN A C 1
ATOM 869 O O . ASN A 1 109 ? -0.710 -16.816 6.098 1.00 86.81 109 ASN A O 1
ATOM 873 N N . ILE A 1 110 ? -0.807 -14.648 6.695 1.00 87.94 110 ILE A N 1
ATOM 874 C CA . ILE A 1 110 ? -2.241 -14.483 6.446 1.00 87.94 110 ILE A CA 1
ATOM 875 C C . ILE A 1 110 ? -2.429 -13.624 5.202 1.00 87.94 110 ILE A C 1
ATOM 877 O O . ILE A 1 110 ? -2.015 -12.468 5.164 1.00 87.94 110 ILE A O 1
ATOM 881 N N . TYR A 1 111 ? -3.104 -14.186 4.208 1.00 90.12 111 TYR A N 1
ATOM 882 C CA . TYR A 1 111 ? -3.439 -13.521 2.960 1.00 90.12 111 TYR A CA 1
ATOM 883 C C . TYR A 1 111 ? -4.900 -13.081 2.998 1.00 90.12 111 TYR A C 1
ATOM 885 O O . TYR A 1 111 ? -5.810 -13.908 3.126 1.00 90.12 111 TYR A O 1
ATOM 893 N N . GLY A 1 112 ? -5.128 -11.776 2.877 1.00 92.25 112 GLY A N 1
ATOM 894 C CA . GLY A 1 112 ? -6.462 -11.224 2.698 1.00 92.25 112 GLY A CA 1
ATOM 895 C C . GLY A 1 112 ? -6.461 -9.717 2.460 1.00 92.25 112 GLY A C 1
ATOM 896 O O . GLY A 1 112 ? -5.586 -9.000 2.947 1.00 92.25 112 GLY A O 1
ATOM 897 N N . ARG A 1 113 ? -7.448 -9.223 1.712 1.00 93.56 113 ARG A N 1
ATOM 898 C CA . ARG A 1 113 ? -7.667 -7.785 1.535 1.00 93.56 113 ARG A CA 1
ATOM 899 C C . ARG A 1 113 ? -8.087 -7.179 2.875 1.00 93.56 113 ARG A C 1
ATOM 901 O O . ARG A 1 113 ? -8.926 -7.728 3.586 1.00 93.56 113 ARG A O 1
ATOM 908 N N . GLY A 1 114 ? -7.463 -6.062 3.235 1.00 91.50 114 GLY A N 1
ATOM 909 C CA . GLY A 1 114 ? -7.617 -5.450 4.551 1.00 91.50 114 GLY A CA 1
ATOM 910 C C . GLY A 1 114 ? -6.586 -5.915 5.579 1.00 91.50 114 GLY A C 1
ATOM 911 O O . GLY A 1 114 ? -6.568 -5.395 6.689 1.00 91.50 114 GLY A O 1
ATOM 912 N N . ALA A 1 115 ? -5.752 -6.919 5.261 1.00 90.12 115 ALA A N 1
ATOM 913 C CA . ALA A 1 115 ? -4.871 -7.524 6.258 1.00 90.12 115 ALA A CA 1
ATOM 914 C C . ALA A 1 115 ? -3.824 -6.547 6.791 1.00 90.12 115 ALA A C 1
ATOM 916 O O . ALA A 1 115 ? -3.683 -6.428 8.002 1.00 90.12 115 ALA A O 1
ATOM 917 N N . GLN A 1 116 ? -3.113 -5.836 5.919 1.00 85.81 116 GLN A N 1
ATOM 918 C CA . GLN A 1 116 ? -2.174 -4.799 6.353 1.00 85.81 116 GLN A CA 1
ATOM 919 C C . GLN A 1 116 ? -2.870 -3.454 6.547 1.00 85.81 116 GLN A C 1
ATOM 921 O O . GLN A 1 116 ? -2.707 -2.863 7.606 1.00 85.81 116 GLN A O 1
ATOM 926 N N . ASP A 1 117 ? -3.692 -3.054 5.578 1.00 86.94 117 ASP A N 1
ATOM 927 C CA . ASP A 1 117 ? -4.366 -1.757 5.532 1.00 86.94 117 ASP A CA 1
ATOM 928 C C . ASP A 1 117 ? -5.898 -1.927 5.621 1.00 86.94 117 ASP A C 1
ATOM 930 O O . ASP A 1 117 ? -6.531 -2.406 4.681 1.00 86.94 117 ASP A O 1
ATOM 934 N N . MET A 1 118 ? -6.519 -1.666 6.774 1.00 91.12 118 MET A N 1
ATOM 935 C CA . MET A 1 118 ? -5.856 -1.594 8.088 1.00 91.12 118 MET A CA 1
ATOM 936 C C . MET A 1 118 ? -6.548 -2.435 9.167 1.00 91.12 118 MET A C 1
ATOM 938 O O . MET A 1 118 ? -6.389 -2.212 10.371 1.00 91.12 118 MET A O 1
ATOM 942 N N . LYS A 1 119 ? -7.298 -3.473 8.767 1.00 94.38 119 LYS A N 1
ATOM 943 C CA . LYS A 1 119 ? -8.070 -4.320 9.697 1.00 94.38 119 LYS A CA 1
ATOM 944 C C . LYS A 1 119 ? -7.205 -4.978 10.773 1.00 94.38 119 LYS A C 1
ATOM 946 O O . LYS A 1 119 ? -7.718 -5.286 11.855 1.00 94.38 119 LYS A O 1
ATOM 951 N N . SER A 1 120 ? -5.916 -5.205 10.509 1.00 91.75 120 SER A N 1
ATOM 952 C CA . SER A 1 120 ? -4.981 -5.723 11.516 1.00 91.75 120 SER A CA 1
ATOM 953 C C . SER A 1 120 ? -4.788 -4.753 12.670 1.00 91.75 120 SER A C 1
ATOM 955 O O . SER A 1 120 ? -4.855 -5.187 13.817 1.00 91.75 120 SER A O 1
ATOM 957 N N . VAL A 1 121 ? -4.610 -3.461 12.397 1.00 90.06 121 VAL A N 1
ATOM 958 C CA . VAL A 1 121 ? -4.365 -2.427 13.408 1.00 90.06 121 VAL A CA 1
ATOM 959 C C . VAL A 1 121 ? -5.549 -2.338 14.374 1.00 90.06 121 VAL A C 1
ATOM 961 O O . VAL A 1 121 ? -5.379 -2.501 15.585 1.00 90.06 121 VAL A O 1
ATOM 964 N N . GLY A 1 122 ? -6.774 -2.225 13.847 1.00 93.06 122 GLY A N 1
ATOM 965 C CA . GLY A 1 122 ? -7.989 -2.250 14.667 1.00 93.06 122 GLY A CA 1
ATOM 966 C C . GLY A 1 122 ? -8.136 -3.539 15.490 1.00 93.06 122 GLY A C 1
ATOM 967 O O . GLY A 1 122 ? -8.516 -3.495 16.664 1.00 93.06 122 GLY A O 1
ATOM 968 N N . SER A 1 123 ? -7.773 -4.689 14.912 1.00 94.44 123 SER A N 1
ATOM 969 C CA . SER A 1 123 ? -7.795 -5.980 15.617 1.00 94.44 123 SER A CA 1
ATOM 970 C C . SER A 1 123 ? -6.757 -6.043 16.742 1.00 94.44 123 SER A C 1
ATOM 972 O O . SER A 1 123 ? -7.055 -6.537 17.827 1.00 94.44 123 SER A O 1
ATOM 974 N N . GLN A 1 124 ? -5.554 -5.505 16.530 1.00 92.44 124 GLN A N 1
ATOM 975 C CA . GLN A 1 124 ? -4.500 -5.443 17.545 1.00 92.44 124 GLN A CA 1
ATOM 976 C C . GLN A 1 124 ? -4.918 -4.580 18.736 1.00 92.44 124 GLN A C 1
ATOM 978 O O . GLN A 1 124 ? -4.723 -4.994 19.880 1.00 92.44 124 GLN A O 1
ATOM 983 N N . TYR A 1 125 ? -5.537 -3.421 18.490 1.00 95.44 125 TYR A N 1
ATOM 984 C CA . TYR A 1 125 ? -6.078 -2.573 19.553 1.00 95.44 125 TYR A CA 1
ATOM 985 C C . TYR A 1 125 ? -7.116 -3.312 20.392 1.00 95.44 125 TYR A C 1
ATOM 987 O O . TYR A 1 125 ? -7.007 -3.353 21.621 1.00 95.44 125 TYR A O 1
ATOM 995 N N . PHE A 1 126 ? -8.085 -3.949 19.735 1.00 96.12 126 PHE A N 1
ATOM 996 C CA . PHE A 1 126 ? -9.128 -4.701 20.421 1.00 96.12 126 PHE A CA 1
ATOM 997 C C . PHE A 1 126 ? -8.549 -5.861 21.249 1.00 96.12 126 PHE A C 1
ATOM 999 O O . PHE A 1 126 ? -8.872 -6.034 22.426 1.00 96.12 126 PHE A O 1
ATOM 1006 N N . GLU A 1 127 ? -7.624 -6.624 20.674 1.00 95.19 127 GLU A N 1
ATOM 1007 C CA . GLU A 1 127 ? -7.019 -7.779 21.334 1.00 95.19 127 GLU A CA 1
ATOM 1008 C C . GLU A 1 127 ? -6.015 -7.390 22.436 1.00 95.19 127 GLU A C 1
ATOM 1010 O O . GLU A 1 127 ? -5.802 -8.147 23.389 1.00 95.19 127 GLU A O 1
ATOM 1015 N N . ALA A 1 128 ? -5.424 -6.194 22.379 1.00 94.44 128 ALA A N 1
ATOM 1016 C CA . ALA A 1 128 ? -4.674 -5.627 23.498 1.00 94.44 128 ALA A CA 1
ATOM 1017 C C . ALA A 1 128 ? -5.604 -5.318 24.683 1.00 94.44 128 ALA A C 1
ATOM 1019 O O . ALA A 1 128 ? -5.301 -5.693 25.821 1.00 94.44 128 ALA A O 1
ATOM 1020 N N . ILE A 1 129 ? -6.76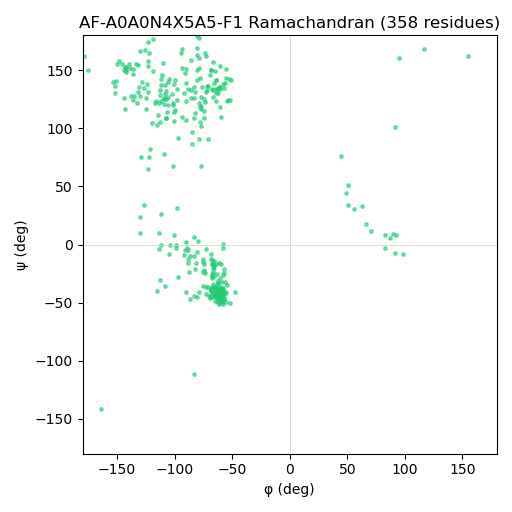9 -4.710 24.423 1.00 96.31 129 ILE A N 1
ATOM 1021 C CA . ILE A 1 129 ? -7.801 -4.482 25.444 1.00 96.31 129 ILE A CA 1
ATOM 1022 C C . ILE A 1 129 ? -8.289 -5.810 26.034 1.00 96.31 129 ILE A C 1
ATOM 1024 O O . ILE A 1 129 ? -8.313 -5.945 27.260 1.00 96.31 129 ILE A O 1
ATOM 1028 N N . ARG A 1 130 ? -8.587 -6.818 25.200 1.00 95.50 130 ARG A N 1
ATOM 1029 C CA . ARG A 1 130 ? -8.985 -8.164 25.652 1.00 95.50 130 ARG A CA 1
ATOM 1030 C C . ARG A 1 130 ? -7.982 -8.738 26.653 1.00 95.50 130 ARG A C 1
ATOM 1032 O O . ARG A 1 130 ? -8.365 -9.166 27.743 1.00 95.50 130 ARG A O 1
ATOM 1039 N N . ARG A 1 131 ? -6.689 -8.701 26.318 1.00 95.06 131 ARG A N 1
ATOM 1040 C CA . ARG A 1 131 ? -5.614 -9.203 27.192 1.00 95.06 131 ARG A CA 1
ATOM 1041 C C . ARG A 1 131 ? -5.495 -8.401 28.489 1.00 95.06 131 ARG A C 1
ATOM 1043 O O . ARG A 1 131 ? -5.233 -8.982 29.541 1.00 95.06 131 ARG A O 1
ATOM 1050 N N . HIS A 1 132 ? -5.708 -7.086 28.458 1.00 95.75 132 HIS A N 1
ATOM 1051 C CA . HIS A 1 132 ? -5.746 -6.273 29.677 1.00 95.75 132 HIS A CA 1
ATOM 1052 C C . HIS A 1 132 ? -6.937 -6.619 30.577 1.00 95.75 132 HIS A C 1
ATOM 1054 O O . HIS A 1 132 ? -6.750 -6.774 31.786 1.00 95.75 132 HIS A O 1
ATOM 1060 N N . PHE A 1 133 ? -8.124 -6.823 30.001 1.00 96.44 133 PHE A N 1
ATOM 1061 C CA . PHE A 1 133 ? -9.326 -7.216 30.740 1.00 96.44 133 PHE A CA 1
ATOM 1062 C C . PHE A 1 133 ? -9.160 -8.587 31.401 1.00 96.44 133 PHE A C 1
ATOM 1064 O O . PHE A 1 133 ? -9.517 -8.744 32.568 1.00 96.44 133 PHE A O 1
ATOM 1071 N N . GLN A 1 134 ? -8.549 -9.549 30.702 1.00 94.94 134 GLN A N 1
ATOM 1072 C CA . GLN A 1 134 ? -8.206 -10.868 31.251 1.00 94.94 134 GLN A CA 1
ATOM 1073 C C . GLN A 1 134 ? -7.219 -10.784 32.425 1.00 94.94 134 GLN A C 1
ATOM 1075 O O . GLN A 1 134 ? -7.295 -11.580 33.354 1.00 94.94 134 GLN A O 1
ATOM 1080 N N . ARG A 1 135 ? -6.326 -9.787 32.422 1.00 96.06 135 ARG A N 1
ATOM 1081 C CA . ARG A 1 135 ? -5.396 -9.490 33.528 1.00 96.06 135 ARG A CA 1
ATOM 1082 C C . ARG A 1 135 ? -6.027 -8.638 34.641 1.00 96.06 135 ARG A C 1
ATOM 1084 O O . ARG A 1 135 ? -5.318 -8.180 35.530 1.00 96.06 135 ARG A O 1
ATOM 1091 N N . GLY A 1 136 ? -7.334 -8.375 34.579 1.00 95.38 136 GLY A N 1
ATOM 1092 C CA . GLY A 1 136 ? -8.074 -7.590 35.572 1.00 95.38 136 GLY A CA 1
ATOM 1093 C C . GLY A 1 136 ? -7.995 -6.069 35.396 1.00 95.38 136 GLY A C 1
ATOM 1094 O O . GLY A 1 136 ? -8.669 -5.340 36.122 1.00 95.38 136 GLY A O 1
ATOM 1095 N N . LYS A 1 137 ? -7.237 -5.554 34.419 1.00 93.75 137 LYS A N 1
ATOM 1096 C CA . LYS A 1 137 ? -7.168 -4.113 34.144 1.00 93.75 137 LYS A CA 1
ATOM 1097 C C . LYS A 1 137 ? -8.320 -3.694 33.233 1.00 93.75 137 LYS A C 1
ATOM 1099 O O . LYS A 1 137 ? -8.216 -3.817 32.017 1.00 93.75 137 LYS A O 1
ATOM 1104 N N . LYS A 1 138 ? -9.403 -3.190 33.830 1.00 92.62 138 LYS A N 1
ATOM 1105 C CA . LYS A 1 138 ? -10.627 -2.775 33.114 1.00 92.62 138 LYS A CA 1
ATOM 1106 C C . LYS A 1 138 ? -10.817 -1.262 32.975 1.00 92.62 138 LYS A C 1
ATOM 1108 O O . LYS A 1 138 ? -11.723 -0.832 32.272 1.00 92.62 138 LYS A O 1
ATOM 1113 N N . GLN A 1 139 ? -9.987 -0.462 33.640 1.00 92.50 139 GLN A N 1
ATOM 1114 C CA . GLN A 1 139 ? -10.111 0.994 33.655 1.00 92.50 139 GLN A CA 1
ATOM 1115 C C . GLN A 1 139 ? -8.730 1.663 33.628 1.00 92.50 139 GLN A C 1
ATOM 1117 O O . GLN A 1 139 ? -7.745 1.129 34.149 1.00 92.50 139 GLN A O 1
ATOM 1122 N N . TRP A 1 140 ? -8.670 2.842 33.014 1.00 95.44 140 TRP A N 1
ATOM 1123 C CA . TRP A 1 140 ? -7.508 3.733 32.951 1.00 95.44 140 TRP A CA 1
ATOM 1124 C C . TRP A 1 140 ? -7.940 5.146 33.364 1.00 95.44 140 TRP A C 1
ATOM 1126 O O . TRP A 1 140 ? -9.138 5.413 33.391 1.00 95.44 140 TRP A O 1
ATOM 1136 N N . PRO A 1 141 ? -7.011 6.077 33.651 1.00 96.62 141 PRO A N 1
ATOM 1137 C CA . PRO A 1 141 ? -7.391 7.451 33.977 1.00 96.62 141 PRO A CA 1
ATOM 1138 C C . PRO A 1 141 ? -8.228 8.119 32.880 1.00 96.62 141 PRO A C 1
ATOM 1140 O O . PRO A 1 141 ? -9.282 8.676 33.161 1.00 96.62 141 PRO A O 1
ATOM 1143 N N . ARG A 1 142 ? -7.796 8.003 31.620 1.00 97.69 142 ARG A N 1
ATOM 1144 C CA . ARG A 1 142 ? -8.478 8.586 30.456 1.00 97.69 142 ARG A CA 1
ATOM 1145 C C . ARG A 1 142 ? -9.467 7.597 29.852 1.00 97.69 142 ARG A C 1
ATOM 1147 O O . ARG A 1 142 ? -9.200 6.397 29.828 1.00 97.69 142 ARG A O 1
ATOM 1154 N N . THR A 1 143 ? -10.560 8.120 29.307 1.00 98.31 143 THR A N 1
ATOM 1155 C CA . THR A 1 143 ? -11.452 7.353 28.432 1.00 98.31 143 THR A CA 1
ATOM 1156 C C . THR A 1 143 ? -10.693 6.903 27.188 1.00 98.31 143 THR A C 1
ATOM 1158 O O . THR A 1 143 ? -9.947 7.688 26.597 1.00 98.31 143 THR A O 1
ATOM 1161 N N . ILE A 1 144 ? -10.886 5.642 26.805 1.00 98.06 144 ILE A N 1
ATOM 1162 C CA . ILE A 1 144 ? -10.359 5.076 25.564 1.00 98.06 144 ILE A CA 1
ATOM 1163 C C . ILE A 1 144 ? -11.536 4.857 24.623 1.00 98.06 144 ILE A C 1
ATOM 1165 O O . ILE A 1 144 ? -12.504 4.183 24.986 1.00 98.06 144 ILE A O 1
ATOM 1169 N N . HIS A 1 145 ? -11.441 5.402 23.417 1.00 98.25 145 HIS A N 1
ATOM 1170 C CA . HIS A 1 145 ? -12.345 5.065 22.328 1.00 98.25 145 HIS A CA 1
ATOM 1171 C C . HIS A 1 145 ? -11.593 4.239 21.295 1.00 98.25 145 HIS A C 1
ATOM 1173 O O . HIS A 1 145 ? -10.467 4.580 20.941 1.00 98.25 145 HIS A O 1
ATOM 1179 N N . ILE A 1 146 ? -12.222 3.185 20.790 1.00 98.00 146 ILE A N 1
ATOM 1180 C CA . ILE A 1 146 ? -11.781 2.537 19.557 1.00 98.00 146 ILE A CA 1
ATOM 1181 C C . ILE A 1 146 ? -12.778 2.950 18.481 1.00 98.00 146 ILE A C 1
ATOM 1183 O O . ILE A 1 146 ? -13.986 2.759 18.653 1.00 98.00 146 ILE A O 1
ATOM 1187 N N . VAL A 1 147 ? -12.282 3.602 17.434 1.00 97.88 147 VAL A N 1
ATOM 1188 C CA . VAL A 1 147 ? -13.098 4.201 16.378 1.00 97.88 147 VAL A CA 1
ATOM 1189 C C . VAL A 1 147 ? -12.774 3.506 15.070 1.00 97.88 147 VAL A C 1
ATOM 1191 O O . VAL A 1 147 ? -11.629 3.507 14.634 1.00 97.88 147 VAL A O 1
ATOM 1194 N N . TRP A 1 148 ? -13.805 2.939 14.460 1.00 97.75 148 TRP A N 1
ATOM 1195 C CA . TRP A 1 148 ? -13.772 2.314 13.149 1.00 97.75 148 TRP A CA 1
ATOM 1196 C C . TRP A 1 148 ? -14.506 3.215 12.166 1.00 97.75 148 TRP A C 1
ATOM 1198 O O . TRP A 1 148 ? -15.725 3.368 12.268 1.00 97.75 148 TRP A O 1
ATOM 1208 N N . ALA A 1 149 ? -13.768 3.849 11.264 1.00 96.44 149 ALA A N 1
ATOM 1209 C CA . ALA A 1 149 ? -14.320 4.762 10.276 1.00 96.44 149 ALA A CA 1
ATOM 1210 C C . ALA A 1 149 ? -14.643 4.066 8.945 1.00 96.44 149 ALA A C 1
ATOM 1212 O O . ALA A 1 149 ? -14.014 3.066 8.594 1.00 96.44 149 ALA A O 1
ATOM 1213 N N . PRO A 1 150 ? -15.624 4.584 8.201 1.00 95.06 150 PRO A N 1
ATOM 1214 C CA . PRO A 1 150 ? -15.824 4.263 6.798 1.00 95.06 150 PRO A CA 1
ATOM 1215 C C . PRO A 1 150 ? -15.107 5.285 5.899 1.00 95.06 150 PRO A C 1
ATOM 1217 O O . PRO A 1 150 ? -14.808 6.400 6.338 1.00 95.06 150 PRO A O 1
ATOM 1220 N N . ASP A 1 151 ? -15.011 4.957 4.611 1.00 92.25 151 ASP A N 1
ATOM 1221 C CA . ASP A 1 151 ? -14.696 5.879 3.510 1.00 92.25 151 ASP A CA 1
ATOM 1222 C C . ASP A 1 151 ? -13.255 6.409 3.462 1.00 92.25 151 ASP A C 1
ATOM 1224 O O . ASP A 1 151 ? -12.988 7.354 2.719 1.00 92.25 151 ASP A O 1
ATOM 1228 N N . GLU A 1 152 ? -12.331 5.851 4.241 1.00 93.38 152 GLU A N 1
ATOM 1229 C CA . GLU A 1 152 ? -10.942 6.330 4.279 1.00 93.38 152 GLU A CA 1
ATOM 1230 C C . GLU A 1 152 ? -10.256 6.123 2.921 1.00 93.38 152 GLU A C 1
ATOM 1232 O O . GLU A 1 152 ? -9.704 7.074 2.366 1.00 93.38 152 GLU A O 1
ATOM 1237 N N . GLU A 1 153 ? -10.478 4.961 2.299 1.00 87.81 153 GLU A N 1
ATOM 1238 C CA . GLU A 1 153 ? -9.874 4.548 1.023 1.00 87.81 153 GLU A CA 1
ATOM 1239 C C . GLU A 1 153 ? -10.361 5.387 -0.175 1.00 87.81 153 GLU A C 1
ATOM 1241 O O . GLU A 1 153 ? -9.794 5.339 -1.268 1.00 87.81 153 GLU A O 1
ATOM 1246 N N . LEU A 1 154 ? -11.433 6.171 0.011 1.00 86.88 154 LEU A N 1
ATOM 1247 C CA . LEU A 1 154 ? -11.953 7.143 -0.961 1.00 86.88 154 LEU A CA 1
ATOM 1248 C C . LEU A 1 154 ? -11.539 8.591 -0.636 1.00 86.88 154 LEU A C 1
ATOM 1250 O O . LEU A 1 154 ? -12.027 9.538 -1.258 1.00 86.88 154 LEU A O 1
ATOM 1254 N N . GLY A 1 155 ? -10.649 8.778 0.339 1.00 84.94 155 GLY A N 1
ATOM 1255 C CA . GLY A 1 155 ? -10.146 10.072 0.798 1.00 84.94 155 GLY A CA 1
ATOM 1256 C C . GLY A 1 155 ? -10.920 10.684 1.971 1.00 84.94 155 GLY A C 1
ATOM 1257 O O . GLY A 1 155 ? -10.689 11.847 2.307 1.00 84.94 155 GLY A O 1
ATOM 1258 N N . GLY A 1 156 ? -11.857 9.954 2.586 1.00 86.69 156 GLY A N 1
ATOM 1259 C CA . GLY A 1 156 ? -12.539 10.350 3.823 1.00 86.69 156 GLY A CA 1
ATOM 1260 C C . GLY A 1 156 ? -13.448 11.579 3.716 1.00 86.69 156 GLY A C 1
ATOM 1261 O O . GLY A 1 156 ? -13.784 12.182 4.742 1.00 86.69 156 GLY A O 1
ATOM 1262 N N . VAL A 1 157 ? -13.834 11.977 2.498 1.00 87.19 157 VAL A N 1
ATOM 1263 C CA . VAL A 1 157 ? -14.643 13.180 2.221 1.00 87.19 157 VAL A CA 1
ATOM 1264 C C . VAL A 1 157 ? -16.048 13.058 2.805 1.00 87.19 157 VAL A C 1
ATOM 1266 O O . VAL A 1 157 ? -16.569 14.006 3.402 1.00 87.19 157 VAL A O 1
ATOM 1269 N N . ASP A 1 158 ? -16.673 11.891 2.655 1.00 88.19 158 ASP A N 1
ATOM 1270 C CA . ASP A 1 158 ? -17.973 11.609 3.255 1.00 88.19 158 ASP A CA 1
ATOM 1271 C C . ASP A 1 158 ? -17.845 11.054 4.676 1.00 88.19 158 ASP A C 1
ATOM 1273 O O . ASP A 1 158 ? -18.771 11.206 5.471 1.00 88.19 158 ASP A O 1
ATOM 1277 N N . GLY A 1 159 ? -16.700 10.455 5.005 1.00 90.94 159 GLY A N 1
ATOM 1278 C CA . GLY A 1 159 ? -16.358 9.992 6.345 1.00 90.94 159 GLY A CA 1
ATOM 1279 C C . GLY A 1 159 ? -15.793 11.100 7.242 1.00 90.94 159 GLY A C 1
ATOM 1280 O O . GLY A 1 159 ? -16.503 12.002 7.710 1.00 90.94 159 GLY A O 1
ATOM 1281 N N . MET A 1 160 ? -14.499 10.990 7.558 1.00 92.31 160 MET A N 1
ATOM 1282 C CA . MET A 1 160 ? -13.865 11.752 8.639 1.00 92.31 160 MET A CA 1
ATOM 1283 C C . MET A 1 160 ? -13.962 13.270 8.440 1.00 92.31 160 MET A C 1
ATOM 1285 O O . MET A 1 160 ? -14.209 13.992 9.407 1.00 92.31 160 MET A O 1
ATOM 1289 N N . GLN A 1 161 ? -13.867 13.772 7.202 1.00 90.44 161 GLN A N 1
ATOM 1290 C CA . GLN A 1 161 ? -13.918 15.210 6.906 1.00 90.44 161 GLN A CA 1
ATOM 1291 C C . GLN A 1 161 ? -15.219 15.879 7.386 1.00 90.44 161 GLN A C 1
ATOM 1293 O O . GLN A 1 161 ? -15.226 17.060 7.765 1.00 90.44 161 GLN A O 1
ATOM 1298 N N . LYS A 1 162 ? -16.330 15.140 7.371 1.00 91.06 162 LYS A N 1
ATOM 1299 C CA . LYS A 1 162 ? -17.628 15.611 7.865 1.00 91.06 162 LYS A CA 1
ATOM 1300 C C . LYS A 1 162 ? -17.809 15.289 9.342 1.00 91.06 162 LYS A C 1
ATOM 1302 O O . LYS A 1 162 ? -18.247 16.165 10.090 1.00 91.06 162 LYS A O 1
ATOM 1307 N N . PHE A 1 163 ? -17.398 14.097 9.773 1.00 92.06 163 PHE A N 1
ATOM 1308 C CA . PHE A 1 163 ? -17.532 13.662 11.162 1.00 92.06 163 PHE A CA 1
ATOM 1309 C C . PHE A 1 163 ? -16.823 14.596 12.155 1.00 92.06 163 PHE A C 1
ATOM 1311 O O . PHE A 1 163 ? -17.412 14.947 13.174 1.00 92.06 163 PHE A O 1
ATOM 1318 N N . VAL A 1 164 ? -15.632 15.122 11.831 1.00 92.81 164 VAL A N 1
ATOM 1319 C CA . VAL A 1 164 ? -14.897 16.050 12.725 1.00 92.81 164 VAL A CA 1
ATOM 1320 C C . VAL A 1 164 ? -15.653 17.344 13.062 1.00 92.81 164 VAL A C 1
ATOM 1322 O O . VAL A 1 164 ? -15.307 18.044 14.015 1.00 92.81 164 VAL A O 1
ATOM 1325 N N . LYS A 1 165 ? -16.690 17.691 12.290 1.00 91.19 165 LYS A N 1
ATOM 1326 C CA . LYS A 1 165 ? -17.520 18.888 12.500 1.00 91.19 165 LYS A CA 1
ATOM 1327 C C . LYS A 1 165 ? -18.743 18.618 13.385 1.00 91.19 165 LYS A C 1
ATOM 1329 O O . LYS A 1 165 ? -19.429 19.570 13.756 1.00 91.19 165 LYS A O 1
ATOM 1334 N N . MET A 1 166 ? -19.023 17.355 13.703 1.00 89.69 166 MET A N 1
ATOM 1335 C CA . MET A 1 166 ? -20.211 16.921 14.437 1.00 89.69 166 MET A CA 1
ATOM 1336 C C . MET A 1 166 ? -20.031 17.005 15.958 1.00 89.69 166 MET A C 1
ATOM 1338 O O . MET A 1 166 ? -18.914 17.031 16.479 1.00 89.69 166 MET A O 1
ATOM 1342 N N . GLU A 1 167 ? -21.150 17.050 16.681 1.00 91.12 167 GLU A N 1
ATOM 1343 C CA . GLU A 1 167 ? -21.170 17.055 18.150 1.00 91.12 167 GLU A CA 1
ATOM 1344 C C . GLU A 1 167 ? -20.643 15.725 18.699 1.00 91.12 167 GLU A C 1
ATOM 1346 O O . GLU A 1 167 ? -19.806 15.707 19.593 1.00 91.12 167 GLU A O 1
ATOM 1351 N N . GLU A 1 168 ? -20.980 14.623 18.037 1.00 92.00 168 GLU A N 1
ATOM 1352 C CA . GLU A 1 168 ? -20.556 13.270 18.370 1.00 92.00 168 GLU A CA 1
ATOM 1353 C C . GLU A 1 168 ? -19.035 13.077 18.328 1.00 92.00 168 GLU A C 1
ATOM 1355 O O . GLU A 1 168 ? -18.530 12.214 19.050 1.00 92.00 168 GLU A O 1
ATOM 1360 N N . PHE A 1 169 ? -18.318 13.847 17.495 1.00 93.81 169 PHE A N 1
ATOM 1361 C CA . PHE A 1 169 ? -16.852 13.889 17.481 1.00 93.81 169 PHE A CA 1
ATOM 1362 C C . PHE A 1 169 ? -16.310 14.761 18.619 1.00 93.81 169 PHE A C 1
ATOM 1364 O O . PHE A 1 169 ? -15.343 14.382 19.281 1.00 93.81 169 PHE A O 1
ATOM 1371 N N . ARG A 1 170 ? -16.945 15.908 18.900 1.00 93.62 170 ARG A N 1
ATOM 1372 C CA . ARG A 1 170 ? -16.583 16.767 20.044 1.00 93.62 170 ARG A CA 1
ATOM 1373 C C . ARG A 1 170 ? -16.738 16.024 21.373 1.00 93.62 170 ARG A C 1
ATOM 1375 O O . ARG A 1 170 ? -15.873 16.151 22.240 1.00 93.62 170 ARG A O 1
ATOM 1382 N N . ASP A 1 171 ? -17.765 15.189 21.489 1.00 94.56 171 ASP A N 1
ATOM 1383 C CA . ASP A 1 171 ? -18.052 14.358 22.661 1.00 94.56 171 ASP A CA 1
ATOM 1384 C C . ASP A 1 171 ? -16.992 13.287 22.925 1.00 94.56 171 ASP A C 1
ATOM 1386 O O . ASP A 1 171 ? -16.847 12.834 24.062 1.00 94.56 171 ASP A O 1
ATOM 1390 N N . LEU A 1 172 ? -16.189 12.925 21.917 1.00 95.81 172 LEU A N 1
ATOM 1391 C CA . LEU A 1 172 ? -15.028 12.060 22.129 1.00 95.81 172 LEU A CA 1
ATOM 1392 C C . LEU A 1 172 ? -13.964 12.743 22.992 1.00 95.81 172 LEU A C 1
ATOM 1394 O O . LEU A 1 172 ? -13.103 12.052 23.522 1.00 95.81 172 LEU A O 1
ATOM 1398 N N . LYS A 1 173 ? -13.983 14.077 23.149 1.00 95.38 173 LYS A N 1
ATOM 1399 C CA . LYS A 1 173 ? -12.998 14.858 23.923 1.00 95.38 173 LYS A CA 1
ATOM 1400 C C . LYS A 1 173 ? -11.549 14.495 23.575 1.00 95.38 173 LYS A C 1
ATOM 1402 O O . LYS A 1 173 ? -10.719 14.310 24.467 1.00 95.38 173 LYS A O 1
ATOM 1407 N N . LEU A 1 174 ? -11.256 14.363 22.282 1.00 94.62 174 LEU A N 1
ATOM 1408 C CA . LEU A 1 174 ? -9.984 13.847 21.781 1.00 94.62 174 LEU A CA 1
ATOM 1409 C C . LEU A 1 174 ? -8.775 14.602 22.364 1.00 94.62 174 LEU A C 1
ATOM 1411 O O . LEU A 1 174 ? -8.661 15.825 22.251 1.00 94.62 174 LEU A O 1
ATOM 1415 N N . GLY A 1 175 ? -7.860 13.860 22.990 1.00 94.31 175 GLY A N 1
ATOM 1416 C CA . GLY A 1 175 ? -6.557 14.359 23.441 1.00 94.31 175 GLY A CA 1
ATOM 1417 C C . GLY A 1 175 ? -5.393 13.831 22.621 1.00 94.31 175 GLY A C 1
ATOM 1418 O O . GLY A 1 175 ? -4.429 14.560 22.404 1.00 94.31 175 GLY A O 1
ATOM 1419 N N . PHE A 1 176 ? -5.490 12.579 22.182 1.00 93.19 176 PHE A N 1
ATOM 1420 C CA . PHE A 1 176 ? -4.483 11.905 21.374 1.00 93.19 176 PHE A CA 1
ATOM 1421 C C . PHE A 1 176 ? -5.137 10.811 20.527 1.00 93.19 176 PHE A C 1
ATOM 1423 O O . PHE A 1 176 ? -6.021 10.113 21.025 1.00 93.19 176 PHE A O 1
ATOM 1430 N N . MET A 1 177 ? -4.704 10.661 19.276 1.00 93.06 177 MET A N 1
ATOM 1431 C CA . MET A 1 177 ? -5.204 9.655 18.338 1.00 93.06 177 MET A CA 1
ATOM 1432 C C . MET A 1 177 ? -4.027 8.834 17.819 1.00 93.06 177 MET A C 1
ATOM 1434 O O . MET A 1 177 ? -3.058 9.413 17.332 1.00 93.06 177 MET A O 1
ATOM 1438 N N . LEU A 1 178 ? -4.104 7.510 17.949 1.00 88.75 178 LEU A N 1
ATOM 1439 C CA . LEU A 1 178 ? -3.252 6.606 17.183 1.00 88.75 178 LEU A CA 1
ATOM 1440 C C . LEU A 1 178 ? -3.983 6.280 15.888 1.00 88.75 178 LEU A C 1
ATOM 1442 O O . LEU A 1 178 ? -5.113 5.797 15.944 1.00 88.75 178 LEU A O 1
ATOM 1446 N N . ASP A 1 179 ? -3.322 6.563 14.775 1.00 85.50 179 ASP A N 1
ATOM 1447 C CA . ASP A 1 179 ? -3.797 6.336 13.414 1.00 85.50 179 ASP A CA 1
ATOM 1448 C C . ASP A 1 179 ? -2.847 5.363 12.692 1.00 85.50 179 ASP A C 1
ATOM 1450 O O . ASP A 1 179 ? -1.835 4.935 13.265 1.00 85.50 179 ASP A O 1
ATOM 1454 N N . GLU A 1 180 ? -3.178 5.003 11.457 1.00 77.81 180 GLU A N 1
ATOM 1455 C CA . GLU A 1 180 ? -2.369 4.156 10.597 1.00 77.81 180 GLU A CA 1
ATOM 1456 C C . GLU A 1 180 ? -0.923 4.663 10.468 1.00 77.81 180 GLU A C 1
ATOM 1458 O O . GLU A 1 180 ? -0.635 5.861 10.405 1.00 77.81 180 GLU A O 1
ATOM 1463 N N . GLY A 1 181 ? 0.015 3.716 10.430 1.00 69.38 181 GLY A N 1
ATOM 1464 C CA . GLY A 1 181 ? 1.418 3.960 10.129 1.00 69.38 181 GLY A CA 1
ATOM 1465 C C . GLY A 1 181 ? 1.910 2.968 9.081 1.00 69.38 181 GLY A C 1
ATOM 1466 O O . GLY A 1 181 ? 1.387 1.865 8.963 1.00 69.38 181 GLY A O 1
ATOM 1467 N N . LEU A 1 182 ? 2.946 3.345 8.331 1.00 59.41 182 LEU A N 1
ATOM 1468 C CA . LEU A 1 182 ? 3.482 2.515 7.252 1.00 59.41 182 LEU A CA 1
ATOM 1469 C C . LEU A 1 182 ? 3.987 1.158 7.772 1.00 59.41 182 LEU A C 1
ATOM 1471 O O . LEU A 1 182 ? 4.973 1.093 8.514 1.00 59.41 182 LEU A O 1
ATOM 1475 N N . ALA A 1 183 ? 3.378 0.068 7.302 1.00 54.84 183 ALA A N 1
ATOM 1476 C CA . ALA A 1 183 ? 3.961 -1.266 7.376 1.00 54.84 183 ALA A CA 1
ATOM 1477 C C . ALA A 1 183 ? 5.138 -1.343 6.387 1.00 54.84 183 ALA A C 1
ATOM 1479 O O . ALA A 1 183 ? 4.973 -1.622 5.202 1.00 54.84 183 ALA A O 1
ATOM 1480 N N . SER A 1 184 ? 6.345 -1.019 6.849 1.00 47.94 184 SER A N 1
ATOM 1481 C CA . SER A 1 184 ? 7.549 -1.151 6.027 1.00 47.94 184 SER A CA 1
ATOM 1482 C C . SER A 1 184 ? 8.065 -2.585 6.072 1.00 47.94 184 SER A C 1
ATOM 1484 O O . SER A 1 184 ? 8.667 -3.000 7.060 1.00 47.94 184 SER A O 1
ATOM 1486 N N . GLU A 1 185 ? 7.926 -3.302 4.962 1.00 49.88 185 GLU A N 1
ATOM 1487 C CA . GLU A 1 185 ? 8.898 -4.323 4.573 1.00 49.88 185 GLU A CA 1
ATOM 1488 C C . GLU A 1 185 ? 9.665 -3.801 3.360 1.00 49.88 185 GLU A C 1
ATOM 1490 O O . GLU A 1 185 ? 9.402 -4.149 2.215 1.00 49.88 185 GLU A O 1
ATOM 1495 N N . THR A 1 186 ? 10.616 -2.899 3.618 1.00 46.94 186 THR A N 1
ATOM 1496 C CA . THR A 1 186 ? 11.663 -2.497 2.664 1.00 46.94 186 THR A CA 1
ATOM 1497 C C . THR A 1 186 ? 11.160 -2.233 1.237 1.00 46.94 186 THR A C 1
ATOM 1499 O O . THR A 1 186 ? 11.433 -2.980 0.298 1.00 46.94 186 THR A O 1
ATOM 1502 N N . SER A 1 187 ? 10.525 -1.079 1.030 1.00 48.81 187 SER A N 1
ATOM 1503 C CA . SER A 1 187 ? 10.194 -0.515 -0.293 1.00 48.81 187 SER A CA 1
ATOM 1504 C C . SER A 1 187 ? 11.422 -0.295 -1.207 1.00 48.81 187 SER A C 1
ATOM 1506 O O . SER A 1 187 ? 11.287 0.174 -2.337 1.00 48.81 187 SER A O 1
ATOM 1508 N N . SER A 1 188 ? 12.630 -0.625 -0.736 1.00 52.78 188 SER A N 1
ATOM 1509 C CA . SER A 1 188 ? 13.899 -0.471 -1.446 1.00 52.78 188 SER A CA 1
ATOM 1510 C C . SER A 1 188 ? 14.037 -1.394 -2.658 1.00 52.78 188 SER A C 1
ATOM 1512 O O . SER A 1 188 ? 14.751 -1.034 -3.594 1.00 52.78 188 SER A O 1
ATOM 1514 N N . PHE A 1 189 ? 13.345 -2.539 -2.699 1.00 53.69 189 PHE A N 1
ATOM 1515 C CA . PHE A 1 189 ? 13.487 -3.484 -3.812 1.00 53.69 189 PHE A CA 1
ATOM 1516 C C . PHE A 1 189 ? 12.915 -2.944 -5.132 1.00 53.69 189 PHE A C 1
ATOM 1518 O O . PHE A 1 189 ? 13.593 -3.004 -6.158 1.00 53.69 189 PHE A O 1
ATOM 1525 N N . LYS A 1 190 ? 11.733 -2.307 -5.108 1.00 59.84 190 LYS A N 1
ATOM 1526 C CA . LYS A 1 190 ? 11.055 -1.833 -6.332 1.00 59.84 190 LYS A CA 1
ATOM 1527 C C . LYS A 1 190 ? 11.817 -0.696 -7.031 1.00 59.84 190 LYS A C 1
ATOM 1529 O O . LYS A 1 190 ? 11.860 -0.644 -8.253 1.00 59.84 190 LYS A O 1
ATOM 1534 N N . GLN A 1 191 ? 12.495 0.179 -6.287 1.00 70.88 191 GLN A N 1
ATOM 1535 C CA . GLN A 1 191 ? 13.286 1.277 -6.874 1.00 70.88 191 GLN A CA 1
ATOM 1536 C C . GLN A 1 191 ? 14.734 0.884 -7.210 1.00 70.88 191 GLN A C 1
ATOM 1538 O O . GLN A 1 191 ? 15.422 1.616 -7.923 1.00 70.88 191 GLN A O 1
ATOM 1543 N N . SER A 1 192 ? 15.206 -0.272 -6.729 1.00 82.19 192 SER A N 1
ATOM 1544 C CA . SER A 1 192 ? 16.595 -0.727 -6.886 1.00 82.19 192 SER A CA 1
ATOM 1545 C C . SER A 1 192 ? 17.031 -0.792 -8.355 1.00 82.19 192 SER A C 1
ATOM 1547 O O . SER A 1 192 ? 18.110 -0.303 -8.694 1.00 82.19 192 SER A O 1
ATOM 1549 N N . PHE A 1 193 ? 16.167 -1.303 -9.244 1.00 86.00 193 PHE A N 1
ATOM 1550 C CA . PHE A 1 193 ? 16.454 -1.378 -10.680 1.00 86.00 193 PHE A CA 1
ATOM 1551 C C . PHE A 1 193 ? 16.638 0.009 -11.311 1.00 86.00 193 PHE A C 1
ATOM 1553 O O . PHE A 1 193 ? 17.637 0.253 -11.986 1.00 86.00 193 PHE A O 1
ATOM 1560 N N . ILE A 1 194 ? 15.705 0.934 -11.050 1.00 86.44 194 ILE A N 1
ATOM 1561 C CA . ILE A 1 194 ? 15.753 2.312 -11.564 1.00 86.44 194 ILE A CA 1
ATOM 1562 C C . ILE A 1 194 ? 17.032 3.000 -11.089 1.00 86.44 194 ILE A C 1
ATOM 1564 O O . ILE A 1 194 ? 17.752 3.590 -11.892 1.00 86.44 194 ILE A O 1
ATOM 1568 N N . ASN A 1 195 ? 17.357 2.867 -9.803 1.00 88.56 195 ASN A N 1
ATOM 1569 C CA . ASN A 1 195 ? 18.561 3.457 -9.227 1.00 88.56 195 ASN A CA 1
ATOM 1570 C C . ASN A 1 195 ? 19.832 2.900 -9.877 1.00 88.56 195 ASN A C 1
ATOM 1572 O O . ASN A 1 195 ? 20.736 3.662 -10.214 1.00 88.56 195 ASN A O 1
ATOM 1576 N N . SER A 1 196 ? 19.896 1.587 -10.105 1.00 90.31 196 SER A N 1
ATOM 1577 C CA . SER A 1 196 ? 21.014 0.954 -10.805 1.00 90.31 196 SER A CA 1
ATOM 1578 C C . SER A 1 196 ? 21.150 1.431 -12.257 1.00 90.31 196 SER A C 1
ATOM 1580 O O . SER A 1 196 ? 22.255 1.775 -12.676 1.00 90.31 196 SER A O 1
ATOM 1582 N N . ALA A 1 197 ? 20.044 1.524 -12.999 1.00 88.75 197 ALA A N 1
ATOM 1583 C CA . ALA A 1 197 ? 20.044 2.003 -14.379 1.00 88.75 197 ALA A CA 1
ATOM 1584 C C . ALA A 1 197 ? 20.457 3.485 -14.485 1.00 88.75 197 ALA A C 1
ATOM 1586 O O . ALA A 1 197 ? 21.265 3.851 -15.340 1.00 88.75 197 ALA A O 1
ATOM 1587 N N . LEU A 1 198 ? 19.958 4.342 -13.587 1.00 89.31 198 LEU A N 1
ATOM 1588 C CA . LEU A 1 198 ? 20.326 5.761 -13.535 1.00 89.31 198 LEU A CA 1
ATOM 1589 C C . LEU A 1 198 ? 21.778 5.970 -13.093 1.00 89.31 198 LEU A C 1
ATOM 1591 O O . LEU A 1 198 ? 22.462 6.823 -13.653 1.00 89.31 198 LEU A O 1
ATOM 1595 N N . SER A 1 199 ? 22.273 5.170 -12.146 1.00 92.06 199 SER A N 1
ATOM 1596 C CA . SER A 1 199 ? 23.682 5.206 -11.740 1.00 92.06 199 SER A CA 1
ATOM 1597 C C . SER A 1 199 ? 24.609 4.865 -12.906 1.00 92.06 199 SER A C 1
ATOM 1599 O O . SER A 1 199 ? 25.634 5.517 -13.083 1.00 92.06 199 SER A O 1
ATOM 1601 N N . PHE A 1 200 ? 24.249 3.872 -13.722 1.00 92.88 200 PHE A N 1
ATOM 1602 C CA . PHE A 1 200 ? 25.023 3.522 -14.910 1.00 92.88 200 PHE A CA 1
ATOM 1603 C C . PHE A 1 200 ? 24.958 4.609 -15.987 1.00 92.88 200 PHE A C 1
ATOM 1605 O O . PHE A 1 200 ? 25.967 4.947 -16.600 1.00 92.88 200 PHE A O 1
ATOM 1612 N N . ARG A 1 201 ? 23.787 5.224 -16.187 1.00 90.12 201 ARG A N 1
ATOM 1613 C CA . ARG A 1 201 ? 23.661 6.384 -17.078 1.00 90.12 201 ARG A CA 1
ATOM 1614 C C . ARG A 1 201 ? 24.593 7.522 -16.650 1.00 90.12 201 ARG A C 1
ATOM 1616 O O . ARG A 1 201 ? 25.207 8.159 -17.502 1.00 90.12 201 ARG A O 1
ATOM 1623 N N . GLU A 1 202 ? 24.700 7.774 -15.350 1.00 90.69 202 GLU A N 1
ATOM 1624 C CA . GLU A 1 202 ? 25.585 8.805 -14.810 1.00 90.69 202 GLU A CA 1
ATOM 1625 C C . GLU A 1 202 ? 27.068 8.468 -15.022 1.00 90.69 202 GLU A C 1
ATOM 1627 O O . GLU A 1 202 ? 27.839 9.341 -15.415 1.00 90.69 202 GLU A O 1
ATOM 1632 N N . GLU A 1 203 ? 27.458 7.201 -14.862 1.00 93.00 2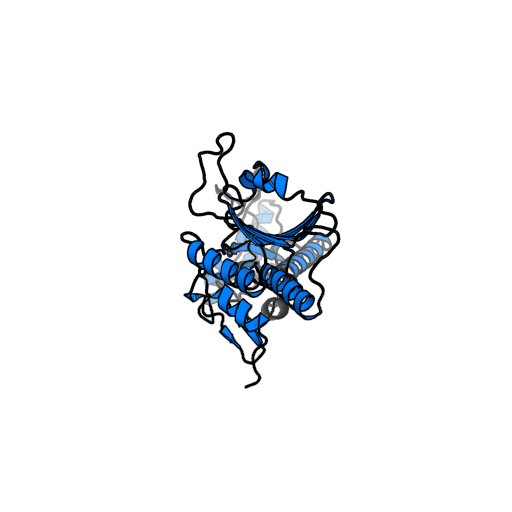03 GLU A N 1
ATOM 1633 C CA . GLU A 1 203 ? 28.802 6.711 -15.197 1.00 93.00 203 GLU A CA 1
ATOM 1634 C C . GLU A 1 203 ? 29.159 7.019 -16.663 1.00 93.00 203 GLU A C 1
ATOM 1636 O O . GLU A 1 203 ? 30.187 7.639 -16.940 1.00 93.00 203 GLU A O 1
ATOM 1641 N N . GLN A 1 204 ? 28.268 6.687 -17.602 1.00 91.50 204 GLN A N 1
ATOM 1642 C CA . GLN A 1 204 ? 28.468 6.964 -19.031 1.00 91.50 204 GLN A CA 1
ATOM 1643 C C . GLN A 1 204 ? 28.500 8.471 -19.335 1.00 91.50 204 GLN A C 1
ATOM 1645 O O . GLN A 1 204 ? 29.298 8.936 -20.152 1.00 91.50 204 GLN A O 1
ATOM 1650 N N . ARG A 1 205 ? 27.684 9.269 -18.634 1.00 88.44 205 ARG A N 1
ATOM 1651 C CA . ARG A 1 205 ? 27.698 10.735 -18.746 1.00 88.44 205 ARG A CA 1
ATOM 1652 C C . ARG A 1 205 ? 29.029 11.327 -18.276 1.00 88.44 205 ARG A C 1
ATOM 1654 O O . ARG A 1 205 ? 29.517 12.283 -18.880 1.00 88.44 205 ARG A O 1
ATOM 1661 N N . LEU A 1 206 ? 29.611 10.786 -17.208 1.00 90.19 206 LEU A N 1
ATOM 1662 C CA . LEU A 1 206 ? 30.913 11.215 -16.699 1.00 90.19 206 LEU A CA 1
ATOM 1663 C C . LEU A 1 206 ? 32.047 10.844 -17.659 1.00 90.19 206 LEU A C 1
ATOM 1665 O O . LEU A 1 206 ? 32.922 11.680 -17.872 1.00 90.19 206 LEU A O 1
ATOM 1669 N N . LEU A 1 207 ? 32.001 9.667 -18.295 1.00 89.25 207 LEU A N 1
ATOM 1670 C CA . LEU A 1 207 ? 32.952 9.300 -19.356 1.00 89.25 207 LEU A CA 1
ATOM 1671 C C . LEU A 1 207 ? 32.938 10.322 -20.498 1.00 89.25 207 LEU A C 1
ATOM 1673 O O . LEU A 1 207 ? 33.994 10.794 -20.909 1.00 89.25 207 LEU A O 1
ATOM 1677 N N . LEU A 1 208 ? 31.747 10.720 -20.955 1.00 86.69 208 LEU A N 1
ATOM 1678 C CA . LEU A 1 208 ? 31.597 11.725 -22.009 1.00 86.69 208 LEU A CA 1
ATOM 1679 C C . LEU A 1 208 ? 32.076 13.121 -21.576 1.00 86.69 208 LEU A C 1
ATOM 1681 O O . LEU A 1 208 ? 32.618 13.870 -22.381 1.00 86.69 208 LEU A O 1
ATOM 1685 N N . LYS A 1 209 ? 31.866 13.500 -20.310 1.00 87.06 209 LYS A N 1
ATOM 1686 C CA . LYS A 1 209 ? 32.271 14.820 -19.798 1.00 87.06 209 LYS A CA 1
ATOM 1687 C C . LYS A 1 209 ? 33.782 14.926 -19.568 1.00 87.06 209 LYS A C 1
ATOM 1689 O O . LYS A 1 209 ? 34.340 16.008 -19.734 1.00 87.06 209 LYS A O 1
ATOM 1694 N N . ASN A 1 210 ? 34.416 13.838 -19.136 1.00 89.44 210 ASN A N 1
ATOM 1695 C CA . ASN A 1 210 ? 35.819 13.834 -18.722 1.00 89.44 210 ASN A CA 1
ATOM 1696 C C . ASN A 1 210 ? 36.792 13.571 -19.879 1.00 89.44 210 ASN A C 1
ATOM 1698 O O . ASN A 1 210 ? 37.979 13.850 -19.735 1.00 89.44 210 ASN A O 1
ATOM 1702 N N . ASP A 1 211 ? 36.304 13.067 -21.012 1.00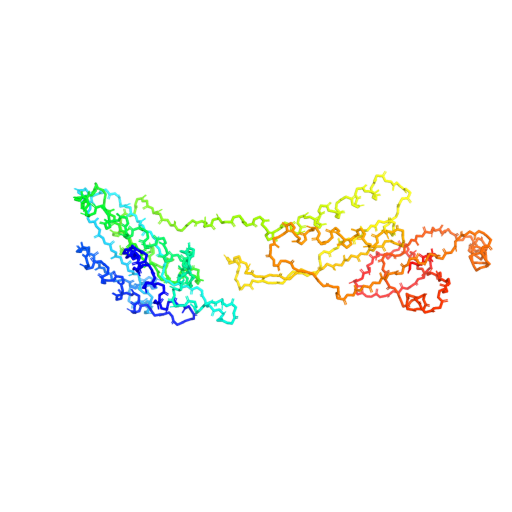 87.88 211 ASP A N 1
ATOM 1703 C CA . ASP A 1 211 ? 37.104 12.799 -22.203 1.00 87.88 211 ASP A CA 1
ATOM 1704 C C . ASP A 1 211 ? 36.591 13.625 -23.393 1.00 87.88 211 ASP A C 1
ATOM 1706 O O . ASP A 1 211 ? 35.572 13.310 -24.005 1.00 87.88 211 ASP A O 1
ATOM 1710 N N . SER A 1 212 ? 37.321 14.689 -23.742 1.00 82.81 212 SER A N 1
ATOM 1711 C CA . SER A 1 212 ? 36.971 15.590 -24.850 1.00 82.81 212 SER A CA 1
ATOM 1712 C C . SER A 1 212 ? 37.093 14.943 -26.235 1.00 82.81 212 SER A C 1
ATOM 1714 O O . SER A 1 212 ? 36.607 15.508 -27.223 1.00 82.81 212 SER A O 1
ATOM 1716 N N . THR A 1 213 ? 37.721 13.766 -26.329 1.00 83.75 213 THR A N 1
ATOM 1717 C CA . THR A 1 213 ? 37.818 12.998 -27.576 1.00 83.75 213 THR A CA 1
ATOM 1718 C C . THR A 1 213 ? 36.567 12.170 -27.841 1.00 83.75 213 THR A C 1
ATOM 1720 O O . THR A 1 213 ? 36.289 11.858 -28.997 1.00 83.75 213 THR A O 1
ATOM 1723 N N . LYS A 1 214 ? 35.770 11.881 -26.805 1.00 82.81 214 LYS A N 1
ATOM 1724 C CA . LYS A 1 214 ? 34.527 11.121 -26.935 1.00 82.81 214 LYS A CA 1
ATOM 1725 C C . LYS A 1 214 ? 33.380 11.987 -27.432 1.00 82.81 214 LYS A C 1
ATOM 1727 O O . LYS A 1 214 ? 33.300 13.198 -27.199 1.00 82.81 214 LYS A O 1
ATOM 1732 N N . ARG A 1 215 ? 32.468 11.340 -28.137 1.00 83.94 215 ARG A N 1
ATOM 1733 C CA . ARG A 1 215 ? 31.184 11.864 -28.587 1.00 83.94 215 ARG A CA 1
ATOM 1734 C C . ARG A 1 215 ? 30.062 10.977 -28.061 1.00 83.94 215 ARG A C 1
ATOM 1736 O O . ARG A 1 215 ? 30.298 9.949 -27.427 1.00 83.94 215 ARG A O 1
ATOM 1743 N N . LEU A 1 216 ? 28.817 11.392 -28.283 1.00 80.44 216 LEU A N 1
ATOM 1744 C CA . LEU A 1 216 ? 27.659 10.692 -27.723 1.00 80.44 216 LEU A CA 1
ATOM 1745 C C . LEU A 1 216 ? 27.551 9.255 -28.255 1.00 80.44 216 LEU A C 1
ATOM 1747 O O . LEU A 1 216 ? 27.139 8.363 -27.521 1.00 80.44 216 LEU A O 1
ATOM 1751 N N . GLY A 1 217 ? 27.961 9.038 -29.505 1.00 82.38 217 GLY A N 1
ATOM 1752 C CA . GLY A 1 217 ? 28.026 7.719 -30.123 1.00 82.38 217 GLY A CA 1
ATOM 1753 C C . GLY A 1 217 ? 29.148 6.806 -29.635 1.00 82.38 217 GLY A C 1
ATOM 1754 O O . GLY A 1 217 ? 29.183 5.670 -30.081 1.00 82.38 217 GLY A O 1
ATOM 1755 N N . ASP A 1 218 ? 30.045 7.267 -28.756 1.00 83.75 218 ASP A N 1
ATOM 1756 C CA . ASP A 1 218 ? 31.157 6.467 -28.210 1.00 83.75 218 ASP A CA 1
ATOM 1757 C C . ASP A 1 218 ? 30.862 5.899 -26.813 1.00 83.75 218 ASP A C 1
ATOM 1759 O O . ASP A 1 218 ? 31.693 5.195 -26.233 1.00 83.75 218 ASP A O 1
ATOM 1763 N N . VAL A 1 219 ? 29.704 6.236 -26.244 1.00 88.69 219 VAL A N 1
ATOM 1764 C CA . VAL A 1 219 ? 29.264 5.802 -24.914 1.00 88.69 219 VAL A CA 1
ATOM 1765 C C . VAL A 1 219 ? 27.921 5.095 -25.006 1.00 88.69 219 VAL A C 1
ATOM 1767 O O . VAL A 1 219 ? 27.151 5.291 -25.947 1.00 88.69 219 VAL A O 1
ATOM 1770 N N . ILE A 1 220 ? 27.614 4.272 -24.007 1.00 89.38 220 ILE A N 1
ATOM 1771 C CA . ILE A 1 220 ? 26.294 3.655 -23.913 1.00 89.38 220 ILE A CA 1
ATOM 1772 C C . ILE A 1 220 ? 25.315 4.710 -23.396 1.00 89.38 220 ILE A C 1
ATOM 1774 O O . ILE A 1 220 ? 25.536 5.321 -22.351 1.00 89.38 220 ILE A O 1
ATOM 1778 N N . THR A 1 221 ? 24.206 4.916 -24.102 1.00 87.00 221 THR A N 1
ATOM 1779 C CA . THR A 1 221 ? 23.122 5.778 -23.619 1.00 87.00 221 THR A CA 1
ATOM 1780 C C . THR A 1 221 ? 21.948 4.929 -23.162 1.00 87.00 221 THR A C 1
ATOM 1782 O O . THR A 1 221 ? 21.624 3.910 -23.769 1.00 87.00 221 THR A O 1
ATOM 1785 N N . LEU A 1 222 ? 21.329 5.336 -22.057 1.00 88.25 222 LEU A N 1
ATOM 1786 C CA . LEU A 1 222 ? 20.203 4.639 -21.451 1.00 88.25 222 LEU A CA 1
ATOM 1787 C C . LEU A 1 222 ? 19.134 5.659 -21.073 1.00 88.25 222 LEU A C 1
ATOM 1789 O O . LEU A 1 222 ? 19.423 6.623 -20.360 1.00 88.25 222 LEU A O 1
ATOM 1793 N N . ASN A 1 223 ? 17.898 5.424 -21.510 1.00 84.69 223 ASN A N 1
ATOM 1794 C CA . ASN A 1 223 ? 16.734 6.225 -21.150 1.00 84.69 223 ASN A CA 1
ATOM 1795 C C . ASN A 1 223 ? 15.581 5.333 -20.687 1.00 84.69 223 ASN A C 1
ATOM 1797 O O . ASN A 1 223 ? 15.255 4.339 -21.327 1.00 84.69 223 ASN A O 1
ATOM 1801 N N . ILE A 1 224 ? 14.925 5.730 -19.598 1.00 84.62 224 ILE A N 1
ATOM 1802 C CA . ILE A 1 224 ? 13.631 5.167 -19.210 1.00 84.62 224 ILE A CA 1
ATOM 1803 C C . ILE A 1 224 ? 12.572 5.895 -20.037 1.00 84.62 224 ILE A C 1
ATOM 1805 O O . ILE A 1 224 ? 12.405 7.104 -19.884 1.00 84.62 224 ILE A O 1
ATOM 1809 N N . THR A 1 225 ? 11.900 5.185 -20.939 1.00 82.69 225 THR A N 1
ATOM 1810 C CA . THR A 1 225 ? 10.937 5.782 -21.881 1.00 82.69 225 THR A CA 1
ATOM 1811 C C . THR A 1 225 ? 9.498 5.659 -21.405 1.00 82.69 225 THR A C 1
ATOM 1813 O O . THR A 1 225 ? 8.672 6.508 -21.733 1.00 82.69 225 THR A O 1
ATOM 1816 N N . LYS A 1 226 ? 9.192 4.626 -20.617 1.00 81.56 226 LYS A N 1
ATOM 1817 C CA . LYS A 1 226 ? 7.850 4.374 -20.093 1.00 81.56 226 LYS A CA 1
ATOM 1818 C C . LYS A 1 226 ? 7.930 3.655 -18.752 1.00 81.56 226 LYS A C 1
ATOM 1820 O O . LYS A 1 226 ? 8.761 2.765 -18.583 1.00 81.56 226 LYS A O 1
ATOM 1825 N N . VAL A 1 227 ? 7.056 4.025 -17.822 1.00 84.00 227 VAL A N 1
ATOM 1826 C CA . VAL A 1 227 ? 6.823 3.298 -16.569 1.00 84.00 227 VAL A CA 1
ATOM 1827 C C . VAL A 1 227 ? 5.315 3.156 -16.409 1.00 84.00 227 VAL A C 1
ATOM 1829 O O . VAL A 1 227 ? 4.611 4.162 -16.406 1.00 84.00 227 VAL A O 1
ATOM 1832 N N . GLU A 1 228 ? 4.820 1.926 -16.317 1.00 83.50 228 GLU A N 1
ATOM 1833 C CA . GLU A 1 228 ? 3.389 1.628 -16.202 1.00 83.50 228 GLU A CA 1
ATOM 1834 C C . GLU A 1 228 ? 3.124 0.638 -15.078 1.00 83.50 228 GLU A C 1
ATOM 1836 O O . GLU A 1 228 ? 3.769 -0.402 -14.997 1.00 83.50 228 GLU A O 1
ATOM 1841 N N . GLY A 1 229 ? 2.155 0.941 -14.221 1.00 78.38 229 GLY A N 1
ATOM 1842 C CA . GLY A 1 229 ? 1.738 0.067 -13.131 1.00 78.38 229 GLY A CA 1
ATOM 1843 C C . GLY A 1 229 ? 1.100 0.851 -11.992 1.00 78.38 229 GLY A C 1
ATOM 1844 O O . GLY A 1 229 ? 1.273 2.064 -11.886 1.00 78.38 229 GLY A O 1
ATOM 1845 N N . GLY A 1 230 ? 0.376 0.139 -11.133 1.00 74.88 230 GLY A N 1
ATOM 1846 C CA . GLY A 1 230 ? -0.377 0.727 -10.026 1.00 74.88 230 GLY A CA 1
ATOM 1847 C C . GLY A 1 230 ? -1.837 0.998 -10.353 1.00 74.88 230 GLY A C 1
ATOM 1848 O O . GLY A 1 230 ? -2.246 1.035 -11.510 1.00 74.88 230 GLY A O 1
ATOM 1849 N N . VAL A 1 231 ? -2.625 1.132 -9.290 1.00 69.75 231 VAL A N 1
ATOM 1850 C CA . VAL A 1 231 ? -4.081 1.319 -9.365 1.00 69.75 231 VAL A CA 1
ATOM 1851 C C . VAL A 1 231 ? -4.473 2.692 -8.830 1.00 69.75 231 VAL A C 1
ATOM 1853 O O . VAL A 1 231 ? -5.330 3.353 -9.407 1.00 69.75 231 VAL A O 1
ATOM 1856 N N . GLN A 1 232 ? -3.829 3.137 -7.748 1.00 62.59 232 GLN A N 1
ATOM 1857 C CA . GLN A 1 232 ? -4.118 4.404 -7.082 1.00 62.59 232 GLN A CA 1
ATOM 1858 C C . GLN A 1 232 ? -2.829 5.102 -6.654 1.00 62.59 232 GLN A C 1
ATOM 1860 O O . GLN A 1 232 ? -1.800 4.462 -6.449 1.00 62.59 232 GLN A O 1
ATOM 1865 N N . VAL A 1 233 ? -2.894 6.424 -6.508 1.00 64.94 233 VAL A N 1
ATOM 1866 C CA . VAL A 1 233 ? -1.735 7.281 -6.202 1.00 64.94 233 VAL A CA 1
ATOM 1867 C C . VAL A 1 233 ? -1.145 7.048 -4.807 1.00 64.94 233 VAL A C 1
ATOM 1869 O O . VAL A 1 233 ? 0.028 7.332 -4.589 1.00 64.94 233 VAL A O 1
ATOM 1872 N N . ASN A 1 234 ? -1.945 6.530 -3.875 1.00 58.00 234 ASN A N 1
ATOM 1873 C CA . ASN A 1 234 ? -1.574 6.214 -2.495 1.00 58.00 234 ASN A CA 1
ATOM 1874 C C . ASN A 1 234 ? -1.249 4.725 -2.279 1.00 58.00 234 ASN A C 1
ATOM 1876 O O . ASN A 1 234 ? -0.880 4.347 -1.174 1.00 58.00 234 ASN A O 1
ATOM 1880 N N . VAL A 1 235 ? -1.338 3.884 -3.316 1.00 57.88 235 VAL A N 1
ATOM 1881 C CA . VAL A 1 235 ? -1.092 2.439 -3.212 1.00 57.88 235 VAL A CA 1
ATOM 1882 C C . VAL A 1 235 ? 0.218 2.088 -3.906 1.00 57.88 235 VAL A C 1
ATOM 1884 O O . VAL A 1 235 ? 0.408 2.360 -5.093 1.00 57.88 235 VAL A O 1
ATOM 1887 N N . VAL A 1 236 ? 1.128 1.431 -3.182 1.00 66.88 236 VAL A N 1
ATOM 1888 C CA . VAL A 1 236 ? 2.354 0.897 -3.788 1.00 66.88 236 VAL A CA 1
ATOM 1889 C C . VAL A 1 236 ? 1.961 -0.189 -4.800 1.00 66.88 236 VAL A C 1
ATOM 1891 O O . VAL A 1 236 ? 1.314 -1.159 -4.414 1.00 66.88 236 VAL A O 1
ATOM 1894 N N . PRO A 1 237 ? 2.356 -0.077 -6.080 1.00 68.19 237 PRO A N 1
ATOM 1895 C CA . PRO A 1 237 ? 1.933 -1.016 -7.115 1.00 68.19 237 PRO A CA 1
ATOM 1896 C C . PRO A 1 237 ? 2.452 -2.426 -6.835 1.00 68.19 237 PRO A C 1
ATOM 1898 O O . PRO A 1 237 ? 3.643 -2.586 -6.567 1.00 68.19 237 PRO A O 1
ATOM 1901 N N . ASP A 1 238 ? 1.604 -3.449 -6.961 1.00 69.62 238 ASP A N 1
ATOM 1902 C CA . ASP A 1 238 ? 2.011 -4.857 -6.817 1.00 69.62 238 ASP A CA 1
ATOM 1903 C C . ASP A 1 238 ? 3.010 -5.276 -7.906 1.00 69.62 238 ASP A C 1
ATOM 1905 O O . ASP A 1 238 ? 4.003 -5.946 -7.624 1.00 69.62 238 ASP A O 1
ATOM 1909 N N . SER A 1 239 ? 2.810 -4.775 -9.126 1.00 75.06 239 SER A N 1
ATOM 1910 C CA . SER A 1 239 ? 3.717 -4.923 -10.263 1.00 75.06 239 SER A CA 1
ATOM 1911 C C . SER A 1 239 ? 3.746 -3.651 -11.102 1.00 75.06 239 SER A C 1
ATOM 1913 O O . SER A 1 239 ? 2.756 -2.921 -11.179 1.00 75.06 239 SER A O 1
ATOM 1915 N N . PHE A 1 240 ? 4.861 -3.411 -11.781 1.00 81.44 240 PHE A N 1
ATOM 1916 C CA . PHE A 1 240 ? 4.980 -2.359 -12.780 1.00 81.44 240 PHE A CA 1
ATOM 1917 C C . PHE A 1 240 ? 5.999 -2.770 -13.846 1.00 81.44 240 PHE A C 1
ATOM 1919 O O . PHE A 1 240 ? 6.895 -3.575 -13.590 1.00 81.44 240 PHE A O 1
ATOM 1926 N N . THR A 1 241 ? 5.856 -2.209 -15.038 1.00 85.94 241 THR A N 1
ATOM 1927 C CA . THR A 1 241 ? 6.707 -2.455 -16.198 1.00 85.94 241 THR A CA 1
ATOM 1928 C C . THR A 1 241 ? 7.492 -1.188 -16.514 1.00 85.94 241 THR A C 1
ATOM 1930 O O . THR A 1 241 ? 6.933 -0.091 -16.560 1.00 85.94 241 THR A O 1
ATOM 1933 N N . ILE A 1 242 ? 8.798 -1.336 -16.740 1.00 88.81 242 ILE A N 1
ATOM 1934 C CA . ILE A 1 242 ? 9.689 -0.255 -17.171 1.00 88.81 242 ILE A CA 1
ATOM 1935 C C . ILE A 1 242 ? 10.149 -0.568 -18.590 1.00 88.81 242 ILE A C 1
ATOM 1937 O O . ILE A 1 242 ? 10.679 -1.648 -18.840 1.00 88.81 242 ILE A O 1
ATOM 1941 N N . LEU A 1 243 ? 10.008 0.389 -19.504 1.00 89.25 243 LEU A N 1
ATOM 1942 C CA . LEU A 1 243 ? 10.628 0.313 -20.822 1.00 89.25 243 LEU A CA 1
ATOM 1943 C C . LEU A 1 243 ? 11.925 1.115 -20.806 1.00 89.25 243 LEU A C 1
ATOM 1945 O O . LEU A 1 243 ? 11.944 2.309 -20.486 1.00 89.25 243 LEU A O 1
ATOM 1949 N N . LEU A 1 244 ? 13.007 0.430 -21.164 1.00 88.75 244 LEU A N 1
ATOM 1950 C CA . LEU A 1 244 ? 14.331 1.005 -21.328 1.00 88.75 244 LEU A CA 1
ATOM 1951 C C . LEU A 1 244 ? 14.684 1.084 -22.811 1.00 88.75 244 LEU A C 1
ATOM 1953 O O . LEU A 1 244 ? 14.576 0.101 -23.539 1.00 88.75 244 LEU A O 1
ATOM 1957 N N . ASP A 1 245 ? 15.168 2.246 -23.229 1.00 89.25 245 ASP A N 1
ATOM 1958 C CA . ASP A 1 245 ? 15.873 2.430 -24.490 1.00 89.25 245 ASP A CA 1
ATOM 1959 C C . ASP A 1 245 ? 17.373 2.468 -24.196 1.00 89.25 245 ASP A C 1
ATOM 1961 O O . ASP A 1 245 ? 17.849 3.369 -23.501 1.00 89.25 245 ASP A O 1
ATOM 1965 N N . VAL A 1 246 ? 18.103 1.465 -24.685 1.00 88.75 246 VAL A N 1
ATOM 1966 C CA . VAL A 1 246 ? 19.559 1.371 -24.543 1.00 88.75 246 VAL A CA 1
ATOM 1967 C C . VAL A 1 246 ? 20.183 1.450 -25.929 1.00 88.75 246 VAL A C 1
ATOM 1969 O O . VAL A 1 246 ? 19.862 0.648 -26.806 1.00 88.75 246 VAL A O 1
ATOM 1972 N N . ARG A 1 247 ? 21.082 2.414 -26.131 1.00 87.75 247 ARG A N 1
ATOM 1973 C CA . ARG A 1 247 ? 21.875 2.551 -27.358 1.00 87.75 247 ARG A CA 1
ATOM 1974 C C . ARG A 1 247 ? 23.324 2.264 -27.037 1.00 87.75 247 ARG A C 1
ATOM 1976 O O . ARG A 1 247 ? 23.903 2.911 -26.166 1.00 87.75 247 ARG A O 1
ATOM 1983 N N . THR A 1 248 ? 23.892 1.302 -27.744 1.00 86.12 248 THR A N 1
ATOM 1984 C CA . THR A 1 248 ? 25.263 0.840 -27.547 1.00 86.12 248 THR A CA 1
ATOM 1985 C C . THR A 1 248 ? 26.123 1.215 -28.752 1.00 86.12 248 THR A C 1
ATOM 1987 O O . THR A 1 248 ? 25.670 1.036 -29.887 1.00 86.12 248 THR A O 1
ATOM 1990 N N . PRO A 1 249 ? 27.358 1.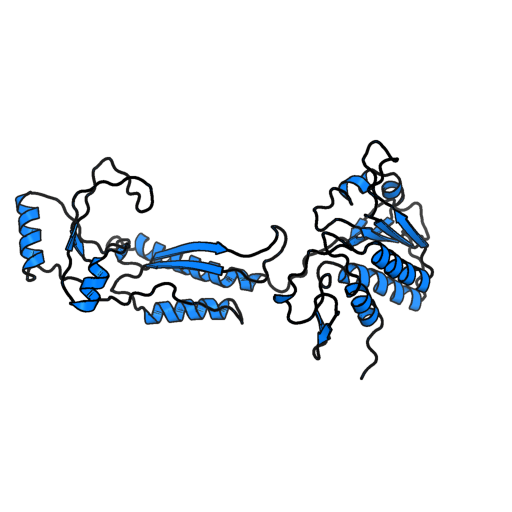702 -28.543 1.00 85.56 249 PRO A N 1
ATOM 1991 C CA . PRO A 1 249 ? 28.318 1.836 -29.625 1.00 85.56 249 PRO A CA 1
ATOM 1992 C C . PRO A 1 249 ? 28.727 0.447 -30.148 1.00 85.56 249 PRO A C 1
ATOM 1994 O O . PRO A 1 249 ? 28.673 -0.526 -29.395 1.00 85.56 249 PRO A O 1
ATOM 1997 N N . PRO A 1 250 ? 29.208 0.334 -31.396 1.00 79.69 250 PRO A N 1
ATOM 1998 C CA . PRO A 1 250 ? 29.713 -0.926 -31.947 1.00 79.69 250 PRO A CA 1
ATOM 1999 C C . PRO A 1 250 ? 30.957 -1.454 -31.214 1.00 79.69 250 PRO A C 1
ATOM 2001 O O . PRO A 1 250 ? 31.289 -2.628 -31.334 1.00 79.69 250 PRO A O 1
ATOM 2004 N N . THR A 1 251 ? 31.638 -0.602 -30.441 1.00 82.06 251 THR A N 1
ATOM 2005 C CA . THR A 1 251 ? 32.764 -0.970 -29.571 1.00 82.06 251 THR A CA 1
ATOM 2006 C C . THR A 1 251 ? 32.337 -1.530 -28.211 1.00 82.06 251 THR A C 1
ATOM 2008 O O . THR A 1 251 ? 33.195 -2.009 -27.472 1.00 82.06 251 THR A O 1
ATOM 2011 N N . ALA A 1 252 ? 31.051 -1.462 -27.846 1.00 84.81 252 ALA A N 1
ATOM 2012 C CA . ALA A 1 252 ? 30.574 -1.979 -26.566 1.00 84.81 252 ALA A CA 1
ATOM 2013 C C . ALA A 1 252 ? 30.423 -3.504 -26.582 1.00 84.81 252 ALA A C 1
ATOM 2015 O O . ALA A 1 252 ? 29.946 -4.092 -27.553 1.00 84.81 252 ALA A O 1
ATOM 2016 N N . ASP A 1 253 ? 30.749 -4.135 -25.453 1.00 87.44 253 ASP A N 1
ATOM 2017 C CA . ASP A 1 253 ? 30.456 -5.547 -25.227 1.00 87.44 253 ASP A CA 1
ATOM 2018 C C . ASP A 1 253 ? 28.974 -5.721 -24.857 1.00 87.44 253 ASP A C 1
ATOM 2020 O O . ASP A 1 253 ? 28.530 -5.412 -23.745 1.00 87.44 253 ASP A O 1
ATOM 2024 N N . LEU A 1 254 ? 28.198 -6.231 -25.814 1.00 85.50 254 LEU A N 1
ATOM 2025 C CA . LEU A 1 254 ? 26.775 -6.503 -25.624 1.00 85.50 254 LEU A CA 1
ATOM 2026 C C . LEU A 1 254 ? 26.537 -7.572 -24.551 1.00 85.50 254 LEU A C 1
ATOM 2028 O O . LEU A 1 254 ? 25.603 -7.432 -23.766 1.00 85.50 254 LEU A O 1
ATOM 2032 N N . ASN A 1 255 ? 27.400 -8.587 -24.443 1.00 87.94 255 ASN A N 1
ATOM 2033 C CA . ASN A 1 255 ? 27.263 -9.624 -23.418 1.00 87.94 255 ASN A CA 1
ATOM 2034 C C . ASN A 1 255 ? 27.499 -9.055 -22.017 1.00 87.94 255 ASN A C 1
ATOM 2036 O O . ASN A 1 255 ? 26.840 -9.467 -21.060 1.00 87.94 255 ASN A O 1
ATOM 2040 N N . GLU A 1 256 ? 28.435 -8.114 -21.871 1.00 90.75 256 GLU A N 1
ATOM 2041 C CA . GLU A 1 256 ? 28.639 -7.415 -20.601 1.00 90.75 256 GLU A CA 1
ATOM 2042 C C . GLU A 1 256 ? 27.411 -6.573 -20.234 1.00 90.75 256 GLU A C 1
ATOM 2044 O O . GLU A 1 256 ? 26.956 -6.610 -19.086 1.00 90.75 256 GLU A O 1
ATOM 2049 N N . MET A 1 257 ? 26.826 -5.869 -21.208 1.00 89.62 257 MET A N 1
ATOM 2050 C CA . MET A 1 257 ? 25.612 -5.084 -20.987 1.00 89.62 257 MET A CA 1
ATOM 2051 C C . MET A 1 257 ? 24.434 -5.966 -20.548 1.00 89.62 257 MET A C 1
ATOM 2053 O O . MET A 1 257 ? 23.734 -5.627 -19.594 1.00 89.62 257 MET A O 1
ATOM 2057 N N . GLU A 1 258 ? 24.235 -7.123 -21.180 1.00 90.62 258 GLU A N 1
ATOM 2058 C CA . GLU A 1 258 ? 23.177 -8.058 -20.785 1.00 90.62 258 GLU A CA 1
ATOM 2059 C C . GLU A 1 258 ? 23.384 -8.613 -19.378 1.00 90.62 258 GLU A C 1
ATOM 2061 O O . GLU A 1 258 ? 22.455 -8.602 -18.569 1.00 90.62 258 GLU A O 1
ATOM 2066 N N . LYS A 1 259 ? 24.613 -9.026 -19.041 1.00 92.88 259 LYS A N 1
ATOM 2067 C CA . LYS A 1 259 ? 24.957 -9.466 -17.679 1.00 92.88 259 LYS A CA 1
ATOM 2068 C C . LYS A 1 259 ? 24.672 -8.374 -16.653 1.00 92.88 259 LYS A C 1
ATOM 2070 O O . LYS A 1 259 ? 24.210 -8.662 -15.550 1.00 92.88 259 LYS A O 1
ATOM 2075 N N . ARG A 1 260 ? 24.922 -7.116 -17.014 1.00 93.44 260 ARG A N 1
ATOM 2076 C CA . ARG A 1 260 ? 24.668 -5.958 -16.159 1.00 93.44 260 ARG A CA 1
ATOM 2077 C C . ARG A 1 260 ? 23.170 -5.731 -15.940 1.00 93.44 260 ARG A C 1
ATOM 2079 O O . ARG A 1 260 ? 22.761 -5.567 -14.792 1.00 93.44 260 ARG A O 1
ATOM 2086 N N . ILE A 1 261 ? 22.348 -5.816 -16.989 1.00 91.00 261 ILE A N 1
ATOM 2087 C CA . ILE A 1 261 ? 20.878 -5.761 -16.876 1.00 91.00 261 ILE A CA 1
ATOM 2088 C C . ILE A 1 261 ? 20.367 -6.911 -15.999 1.00 91.00 261 ILE A C 1
ATOM 2090 O O . ILE A 1 261 ? 19.618 -6.671 -15.052 1.00 91.00 261 ILE A O 1
ATOM 2094 N N . ALA A 1 262 ? 20.833 -8.140 -16.238 1.00 90.44 262 ALA A N 1
ATOM 2095 C CA . ALA A 1 262 ? 20.464 -9.310 -15.441 1.00 90.44 262 ALA A CA 1
ATOM 2096 C C . ALA A 1 262 ? 20.853 -9.154 -13.960 1.00 90.44 262 ALA A C 1
ATOM 2098 O O . ALA A 1 262 ? 20.079 -9.499 -13.063 1.00 90.44 262 ALA A O 1
ATOM 2099 N N . SER A 1 263 ? 22.023 -8.570 -13.684 1.00 91.50 263 SER A N 1
ATOM 2100 C CA . SER A 1 263 ? 22.455 -8.208 -12.332 1.00 91.50 263 SER A CA 1
ATOM 2101 C C . SER A 1 263 ? 21.508 -7.191 -11.689 1.00 91.50 263 SER A C 1
ATOM 2103 O O . SER A 1 263 ? 21.188 -7.318 -10.507 1.00 91.50 263 SER A O 1
ATOM 2105 N N . TRP A 1 264 ? 21.053 -6.174 -12.426 1.00 91.50 264 TRP A N 1
ATOM 2106 C CA . TRP A 1 264 ? 20.100 -5.192 -11.901 1.00 91.50 264 TRP A CA 1
ATOM 2107 C C . TRP A 1 264 ? 18.748 -5.829 -11.577 1.00 91.50 264 TRP A C 1
ATOM 2109 O O . TRP A 1 264 ? 18.203 -5.549 -10.512 1.00 91.50 264 TRP A O 1
ATOM 2119 N N . CYS A 1 265 ? 18.240 -6.717 -12.438 1.00 88.44 265 CYS A N 1
ATOM 2120 C CA . CYS A 1 265 ? 17.021 -7.488 -12.173 1.00 88.44 265 CYS A CA 1
ATOM 2121 C C . CYS A 1 265 ? 17.179 -8.365 -10.924 1.00 88.44 265 CYS A C 1
ATOM 2123 O O . CYS A 1 265 ? 16.355 -8.300 -10.019 1.00 88.44 265 CYS A O 1
ATOM 2125 N N . THR A 1 266 ? 18.290 -9.100 -10.817 1.00 87.62 266 THR A N 1
ATOM 2126 C CA . THR A 1 266 ? 18.584 -9.958 -9.656 1.00 87.62 266 THR A CA 1
ATOM 2127 C C . THR A 1 266 ? 18.631 -9.150 -8.356 1.00 87.62 266 THR A C 1
ATOM 2129 O O . THR A 1 266 ? 18.052 -9.547 -7.346 1.00 87.62 266 THR A O 1
ATOM 2132 N N . LYS A 1 267 ? 19.267 -7.971 -8.379 1.00 84.69 267 LYS A N 1
ATOM 2133 C CA . LYS A 1 267 ? 19.324 -7.045 -7.237 1.00 84.69 267 LYS A CA 1
ATOM 2134 C C . LYS A 1 267 ? 17.958 -6.434 -6.894 1.00 84.69 267 LYS A C 1
ATOM 2136 O O . LYS A 1 267 ? 17.740 -6.036 -5.752 1.00 84.69 267 LYS A O 1
ATOM 2141 N N . ALA A 1 268 ? 17.057 -6.322 -7.866 1.00 83.25 268 ALA A N 1
ATOM 2142 C CA . ALA A 1 268 ? 15.707 -5.792 -7.683 1.00 83.25 268 ALA A CA 1
ATOM 2143 C C . ALA A 1 268 ? 14.713 -6.815 -7.104 1.00 83.25 268 ALA A C 1
ATOM 2145 O O . ALA A 1 268 ? 13.621 -6.422 -6.698 1.00 83.25 268 ALA A O 1
ATOM 2146 N N . GLY A 1 269 ? 15.121 -8.077 -6.949 1.00 79.31 269 GLY A N 1
ATOM 2147 C CA . GLY A 1 269 ? 14.409 -9.082 -6.163 1.00 79.31 269 GLY A CA 1
ATOM 2148 C C . GLY A 1 269 ? 13.890 -10.258 -6.987 1.00 79.31 269 GLY A C 1
ATOM 2149 O O . GLY A 1 269 ? 13.886 -10.248 -8.218 1.00 79.31 269 GLY A O 1
ATOM 2150 N N . ALA A 1 270 ? 13.450 -11.302 -6.283 1.00 75.56 270 ALA A N 1
ATOM 2151 C CA . ALA A 1 270 ? 12.854 -12.477 -6.908 1.00 75.56 270 ALA A CA 1
ATOM 2152 C C . ALA A 1 270 ? 11.565 -12.089 -7.657 1.00 75.56 270 ALA A C 1
ATOM 2154 O O . ALA A 1 270 ? 10.702 -11.416 -7.099 1.00 75.56 270 ALA A O 1
ATOM 2155 N N . GLY A 1 271 ? 11.440 -12.513 -8.918 1.00 77.69 271 GLY A N 1
ATOM 2156 C CA . GLY A 1 271 ? 10.286 -12.211 -9.779 1.00 77.69 2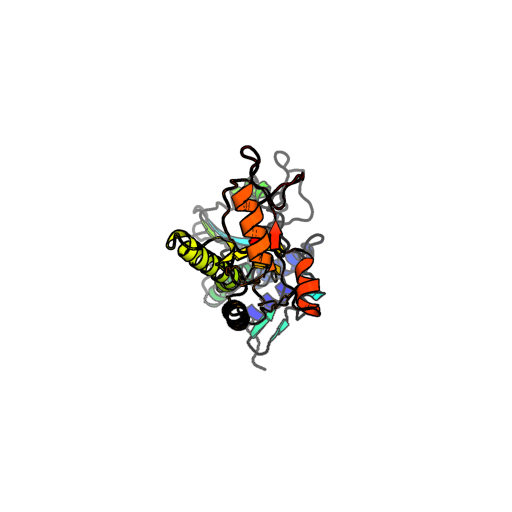71 GLY A CA 1
ATOM 2157 C C . GLY A 1 271 ? 10.485 -11.042 -10.750 1.00 77.69 271 GLY A C 1
ATOM 2158 O O . GLY A 1 271 ? 9.658 -10.860 -11.641 1.00 77.69 271 GLY A O 1
ATOM 2159 N N . VAL A 1 272 ? 11.588 -10.289 -10.650 1.00 84.12 272 VAL A N 1
ATOM 2160 C CA . VAL A 1 272 ? 11.944 -9.286 -11.664 1.00 84.12 272 VAL A CA 1
ATOM 2161 C C . VAL A 1 272 ? 12.553 -9.987 -12.873 1.00 84.12 272 VAL A C 1
ATOM 2163 O O . VAL A 1 272 ? 13.598 -10.629 -12.781 1.00 84.12 272 VAL A O 1
ATOM 2166 N N . THR A 1 273 ? 11.898 -9.845 -14.019 1.00 86.75 273 THR A N 1
ATOM 2167 C CA . THR A 1 273 ? 12.327 -10.419 -15.297 1.00 86.75 273 THR A CA 1
ATOM 2168 C C . THR A 1 273 ? 12.512 -9.313 -16.330 1.00 86.75 273 THR A C 1
ATOM 2170 O O . THR A 1 273 ? 12.085 -8.176 -16.120 1.00 86.75 273 THR A O 1
ATOM 2173 N N . TYR A 1 274 ? 13.193 -9.627 -17.428 1.00 90.38 274 TYR A N 1
ATOM 2174 C CA . TYR A 1 274 ? 13.338 -8.721 -18.559 1.00 90.38 274 TYR A CA 1
ATOM 2175 C C . TYR A 1 274 ? 13.195 -9.497 -19.865 1.00 90.38 274 TYR A C 1
ATOM 2177 O O . TYR A 1 274 ? 13.523 -10.681 -19.940 1.00 90.38 274 TYR A O 1
ATOM 2185 N N . GLU A 1 275 ? 12.739 -8.801 -20.896 1.00 90.81 275 GLU A N 1
ATOM 2186 C CA . GLU A 1 275 ? 12.693 -9.297 -22.264 1.00 90.81 275 GLU A CA 1
ATOM 2187 C C . GLU A 1 275 ? 13.189 -8.211 -23.217 1.00 90.81 275 GLU A C 1
ATOM 2189 O O . GLU A 1 275 ? 13.053 -7.011 -22.957 1.00 90.81 275 GLU A O 1
ATOM 2194 N N . PHE A 1 276 ? 13.773 -8.626 -24.337 1.00 88.19 276 PHE A N 1
ATOM 2195 C CA . PHE A 1 276 ? 14.148 -7.694 -25.388 1.00 88.19 276 PHE A CA 1
ATOM 2196 C C . PHE A 1 276 ? 12.990 -7.535 -26.363 1.00 88.19 276 PHE A C 1
ATOM 2198 O O . PHE A 1 276 ? 12.760 -8.398 -27.204 1.00 88.19 276 PHE A O 1
ATOM 2205 N N . ILE A 1 277 ? 12.318 -6.384 -26.306 1.00 85.62 277 ILE A N 1
ATOM 2206 C CA . ILE A 1 277 ? 11.346 -5.985 -27.337 1.00 85.62 277 ILE A CA 1
ATOM 2207 C C . ILE A 1 277 ? 12.043 -5.905 -28.702 1.00 85.62 277 ILE A C 1
ATOM 2209 O O . ILE A 1 277 ? 11.487 -6.261 -29.739 1.00 85.62 277 ILE A O 1
ATOM 2213 N N . ARG A 1 278 ? 13.286 -5.414 -28.705 1.00 79.50 278 ARG A N 1
ATOM 2214 C CA . ARG A 1 278 ? 14.126 -5.323 -29.891 1.00 79.50 278 ARG A CA 1
ATOM 2215 C C . ARG A 1 278 ? 15.596 -5.410 -29.506 1.00 79.50 278 ARG A C 1
ATOM 2217 O O . ARG A 1 278 ? 16.045 -4.650 -28.654 1.00 79.50 278 ARG A O 1
ATOM 2224 N N . LYS A 1 279 ? 16.344 -6.274 -30.191 1.00 83.31 279 LYS A N 1
ATOM 2225 C CA . LYS A 1 279 ? 17.789 -6.446 -30.018 1.00 83.31 279 LYS A CA 1
ATOM 2226 C C . LYS A 1 279 ? 18.488 -6.355 -31.374 1.00 83.31 279 LYS A C 1
ATOM 2228 O O . LYS A 1 279 ? 17.957 -6.832 -32.370 1.00 83.31 279 LYS A O 1
ATOM 2233 N N . SER A 1 280 ? 19.638 -5.689 -31.411 1.00 75.94 280 SER A N 1
ATOM 2234 C CA . SER A 1 280 ? 20.475 -5.519 -32.602 1.00 75.94 280 SER A CA 1
ATOM 2235 C C . SER A 1 280 ? 21.922 -5.752 -32.189 1.00 75.94 280 SER A C 1
ATOM 2237 O O . SER A 1 280 ? 22.390 -5.087 -31.270 1.00 75.94 280 SER A O 1
ATOM 2239 N N . GLU A 1 281 ? 22.617 -6.676 -32.849 1.00 75.31 281 GLU A N 1
ATOM 2240 C CA . GLU A 1 281 ? 23.975 -7.113 -32.470 1.00 75.31 281 GLU A CA 1
ATOM 2241 C C . GLU A 1 281 ? 25.044 -6.684 -33.480 1.00 75.31 281 GLU A C 1
ATOM 2243 O O . GLU A 1 281 ? 26.078 -7.328 -33.651 1.00 75.31 281 GLU A O 1
ATOM 2248 N N . ILE A 1 282 ? 24.783 -5.597 -34.198 1.00 72.81 282 ILE A N 1
ATOM 2249 C CA . ILE A 1 282 ? 25.668 -5.154 -35.266 1.00 72.81 282 ILE A CA 1
ATOM 2250 C C . ILE A 1 282 ? 26.885 -4.459 -34.652 1.00 72.81 282 ILE A C 1
ATOM 2252 O O . ILE A 1 282 ? 26.770 -3.455 -33.954 1.00 72.81 282 ILE A O 1
ATOM 2256 N N . THR A 1 283 ? 28.058 -5.021 -34.928 1.00 71.44 283 THR A N 1
ATOM 2257 C CA . THR A 1 283 ? 29.370 -4.527 -34.480 1.00 71.44 283 THR A CA 1
ATOM 2258 C C . THR A 1 283 ? 30.218 -3.991 -35.638 1.00 71.44 283 THR A C 1
ATOM 2260 O O . THR A 1 283 ? 31.348 -3.548 -35.445 1.00 71.44 283 THR A O 1
ATOM 2263 N N . ALA A 1 284 ? 29.692 -4.042 -36.865 1.00 73.50 284 ALA A N 1
ATOM 2264 C CA . ALA A 1 284 ? 30.428 -3.738 -38.084 1.00 73.50 284 ALA A CA 1
ATOM 2265 C C . ALA A 1 284 ? 30.599 -2.225 -38.298 1.00 73.50 284 ALA A C 1
ATOM 2267 O O . ALA A 1 284 ? 29.716 -1.541 -38.817 1.00 73.50 284 ALA A O 1
ATOM 2268 N N . VAL A 1 285 ? 31.790 -1.716 -37.990 1.00 76.56 285 VAL A N 1
ATOM 2269 C CA . VAL A 1 285 ? 32.160 -0.315 -38.226 1.00 76.56 285 VAL A CA 1
ATOM 2270 C C . VAL A 1 285 ? 32.673 -0.136 -39.653 1.00 76.56 285 VAL A C 1
ATOM 2272 O O . VAL A 1 285 ? 33.504 -0.908 -40.128 1.00 76.56 285 VAL A O 1
ATOM 2275 N N . THR A 1 286 ? 32.193 0.892 -40.355 1.00 80.00 286 THR A N 1
ATOM 2276 C CA . THR A 1 286 ? 32.754 1.251 -41.666 1.00 80.00 286 THR A CA 1
ATOM 2277 C C . THR A 1 286 ? 34.153 1.878 -41.500 1.00 80.00 286 THR A C 1
ATOM 2279 O O . THR A 1 286 ? 34.359 2.683 -40.592 1.00 80.00 286 THR A O 1
ATOM 2282 N N . PRO A 1 287 ? 35.150 1.520 -42.323 1.00 79.62 287 PRO A N 1
ATOM 2283 C CA . PRO A 1 287 ? 36.460 2.169 -42.276 1.00 79.62 287 PRO A CA 1
ATOM 2284 C C . PRO A 1 287 ? 36.388 3.661 -42.661 1.00 79.62 287 PRO A C 1
ATOM 2286 O O . PRO A 1 287 ? 35.657 4.033 -43.573 1.00 79.62 287 PRO A O 1
ATOM 2289 N N . THR A 1 288 ? 37.161 4.525 -41.985 1.00 80.19 288 THR A N 1
ATOM 2290 C CA . THR A 1 288 ? 37.403 5.940 -42.401 1.00 80.19 288 THR A CA 1
ATOM 2291 C C . THR A 1 288 ? 38.875 6.273 -42.504 1.00 80.19 288 THR A C 1
ATOM 2293 O O . THR A 1 288 ? 39.338 7.366 -42.157 1.00 80.19 288 THR A O 1
ATOM 2296 N N . THR A 1 289 ? 39.634 5.275 -42.909 1.00 83.44 289 THR A N 1
ATOM 2297 C CA . THR A 1 289 ? 41.042 5.406 -43.218 1.00 83.44 289 THR A CA 1
ATOM 2298 C C . THR A 1 289 ? 41.178 5.763 -44.698 1.00 83.44 289 THR A C 1
ATOM 2300 O O . THR A 1 289 ? 40.309 5.466 -45.516 1.00 83.44 289 THR A O 1
ATOM 2303 N N . SER A 1 290 ? 42.245 6.474 -45.053 1.00 78.12 290 SER A N 1
ATOM 2304 C CA . SER A 1 290 ? 42.452 7.010 -46.407 1.00 78.12 290 SER A CA 1
ATOM 2305 C C . SER A 1 290 ? 42.646 5.940 -47.490 1.00 78.12 290 SER A C 1
ATOM 2307 O O . SER A 1 290 ? 42.619 6.259 -48.676 1.00 78.12 290 SER A O 1
ATOM 2309 N N . ASP A 1 291 ? 42.906 4.700 -47.081 1.00 83.88 291 ASP A N 1
ATOM 2310 C CA . ASP A 1 291 ? 43.027 3.512 -47.926 1.00 83.88 291 ASP A CA 1
ATOM 2311 C C . ASP A 1 291 ? 41.669 2.892 -48.297 1.00 83.88 291 ASP A C 1
ATOM 2313 O O . ASP A 1 291 ? 41.610 2.129 -49.260 1.00 83.88 291 ASP A O 1
ATOM 2317 N N . ASP A 1 292 ? 40.575 3.245 -47.607 1.00 85.69 292 ASP A N 1
ATOM 2318 C CA . ASP A 1 292 ? 39.235 2.838 -48.031 1.00 85.69 292 ASP A CA 1
ATOM 2319 C C . ASP A 1 292 ? 38.798 3.655 -49.263 1.00 85.69 292 ASP A C 1
ATOM 2321 O O . ASP A 1 292 ? 38.760 4.891 -49.210 1.00 85.69 292 ASP A O 1
ATOM 2325 N N . PRO A 1 293 ? 38.458 3.002 -50.391 1.00 86.38 293 PRO A N 1
ATOM 2326 C CA . PRO A 1 293 ? 38.192 3.698 -51.646 1.00 86.38 293 PRO A CA 1
ATOM 2327 C C . PRO A 1 293 ? 36.925 4.561 -51.596 1.00 86.38 293 PRO A C 1
ATOM 2329 O O . PRO A 1 293 ? 36.860 5.577 -52.290 1.00 86.38 293 PRO A O 1
ATOM 2332 N N . PHE A 1 294 ? 35.933 4.197 -50.777 1.00 85.75 294 PHE A N 1
ATOM 2333 C CA . PHE A 1 294 ? 34.681 4.943 -50.660 1.00 85.75 294 PHE A CA 1
ATOM 2334 C C . PHE A 1 294 ? 34.847 6.159 -49.749 1.00 85.75 294 PHE A C 1
ATOM 2336 O O . PHE A 1 294 ? 34.442 7.260 -50.122 1.00 85.75 294 PHE A O 1
ATOM 2343 N N . TRP A 1 295 ? 35.494 5.989 -48.594 1.00 87.00 295 TRP A N 1
ATOM 2344 C CA . TRP A 1 295 ? 35.827 7.092 -47.700 1.00 87.00 295 TRP A CA 1
ATOM 2345 C C . TRP A 1 295 ? 36.778 8.084 -48.369 1.00 87.00 295 TRP A C 1
ATOM 2347 O O . TRP A 1 295 ? 36.529 9.283 -48.324 1.00 87.00 295 TRP A O 1
ATOM 2357 N N . SER A 1 296 ? 37.831 7.604 -49.033 1.00 87.94 296 SER A N 1
ATOM 2358 C CA . SER A 1 296 ? 38.827 8.454 -49.694 1.00 87.94 296 SER A CA 1
ATOM 2359 C C . SER A 1 296 ? 38.211 9.317 -50.798 1.00 87.94 296 SER A C 1
ATOM 2361 O O . SER A 1 296 ? 38.450 10.527 -50.852 1.00 87.94 296 SER A O 1
ATOM 2363 N N . ALA A 1 297 ? 37.348 8.725 -51.635 1.00 88.50 297 ALA A N 1
ATOM 2364 C CA . ALA A 1 297 ? 36.595 9.470 -52.640 1.00 88.50 297 ALA A CA 1
ATOM 2365 C C . ALA A 1 297 ? 35.704 10.543 -51.996 1.00 88.50 297 ALA A C 1
ATOM 2367 O O . ALA A 1 297 ? 35.672 11.683 -52.457 1.00 88.50 297 ALA A O 1
AT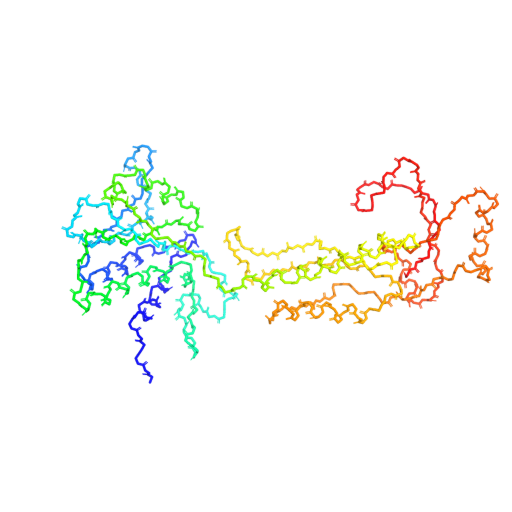OM 2368 N N . PHE A 1 298 ? 35.026 10.198 -50.903 1.00 86.62 298 PHE A N 1
ATOM 2369 C CA . PHE A 1 298 ? 34.092 11.097 -50.243 1.00 86.62 298 PHE A CA 1
ATOM 2370 C C . PHE A 1 298 ? 34.775 12.242 -49.479 1.00 86.62 298 PHE A C 1
ATOM 2372 O O . PHE A 1 298 ? 34.380 13.402 -49.598 1.00 86.62 298 PHE A O 1
ATOM 2379 N N . GLU A 1 299 ? 35.854 11.941 -48.754 1.00 87.94 299 GLU A N 1
ATOM 2380 C CA . GLU A 1 299 ? 36.696 12.919 -48.067 1.00 87.94 299 GLU A CA 1
ATOM 2381 C C . GLU A 1 299 ? 37.324 13.906 -49.057 1.00 87.94 299 GLU A C 1
ATOM 2383 O O . GLU A 1 299 ? 37.385 15.109 -48.785 1.00 87.94 299 GLU A O 1
ATOM 2388 N N . LYS A 1 300 ? 37.771 13.417 -50.221 1.00 89.62 300 LYS A N 1
ATOM 2389 C CA . LYS A 1 300 ? 38.310 14.264 -51.287 1.00 89.62 300 LYS A CA 1
ATOM 2390 C C . LYS A 1 300 ? 37.272 15.280 -51.767 1.00 89.62 300 LYS A C 1
ATOM 2392 O O . LYS A 1 300 ? 37.592 16.467 -51.811 1.00 89.62 300 LYS A O 1
ATOM 2397 N N . SER A 1 301 ? 36.044 14.841 -52.049 1.00 89.12 301 SER A N 1
ATOM 2398 C CA . SER A 1 301 ? 34.962 15.738 -52.475 1.00 89.12 301 SER A CA 1
ATOM 2399 C C . SER A 1 301 ? 34.662 16.823 -51.437 1.00 89.12 301 SER A C 1
ATOM 2401 O O . SER A 1 301 ? 34.536 17.989 -51.798 1.00 89.12 301 SER A O 1
ATOM 2403 N N . LEU A 1 302 ? 34.627 16.493 -50.140 1.00 86.81 302 LEU A N 1
ATOM 2404 C CA . LEU A 1 302 ? 34.422 17.512 -49.102 1.00 86.81 302 LEU A CA 1
ATOM 2405 C C . LEU A 1 302 ? 35.555 18.541 -49.023 1.00 86.81 302 LEU A C 1
ATOM 2407 O O . LEU A 1 302 ? 35.300 19.722 -48.780 1.00 86.81 302 LEU A O 1
ATOM 2411 N N . LYS A 1 303 ? 36.806 18.103 -49.199 1.00 87.81 303 LYS A N 1
ATOM 2412 C CA . LYS A 1 303 ? 37.972 18.996 -49.176 1.00 87.81 303 LYS A CA 1
ATOM 2413 C C . LYS A 1 303 ? 37.991 19.940 -50.377 1.00 87.81 303 LYS A C 1
ATOM 2415 O O . LYS A 1 303 ? 38.321 21.111 -50.201 1.00 87.81 303 LYS A O 1
ATOM 2420 N N . GLU A 1 304 ? 37.628 19.456 -51.566 1.00 92.31 304 GLU A N 1
ATOM 2421 C CA . GLU A 1 304 ? 37.508 20.276 -52.784 1.00 92.31 304 GLU A CA 1
ATOM 2422 C C . GLU A 1 304 ? 36.457 21.385 -52.612 1.00 92.31 304 GLU A C 1
ATOM 2424 O O . GLU A 1 304 ? 36.723 22.543 -52.939 1.00 92.31 304 GLU A O 1
ATOM 2429 N N . GLU A 1 305 ? 35.333 21.064 -51.968 1.00 87.62 305 GLU A N 1
ATOM 2430 C CA . GLU A 1 305 ? 34.259 22.008 -51.625 1.00 87.62 305 GLU A CA 1
ATOM 2431 C C . GLU A 1 305 ? 34.550 22.859 -50.370 1.00 87.62 305 GLU A C 1
ATOM 2433 O O . GLU A 1 305 ? 33.725 23.671 -49.947 1.00 87.62 305 GLU A O 1
ATOM 2438 N N . LYS A 1 306 ? 35.736 22.707 -49.760 1.00 87.88 306 LYS A N 1
ATOM 2439 C CA . LYS A 1 306 ? 36.171 23.425 -48.546 1.00 87.88 306 LYS A CA 1
ATOM 2440 C C . LYS A 1 306 ? 35.207 23.266 -47.359 1.00 87.88 306 LYS A C 1
ATOM 2442 O O . LYS A 1 306 ? 35.102 24.161 -46.517 1.00 87.88 306 LYS A O 1
ATOM 2447 N N . CYS A 1 307 ? 34.513 22.133 -47.265 1.00 80.31 307 CYS A N 1
ATOM 2448 C CA . CYS A 1 307 ? 33.633 21.828 -46.143 1.00 80.31 307 CYS A CA 1
ATOM 2449 C C . CYS A 1 307 ? 34.447 21.410 -44.909 1.00 80.31 307 CYS A C 1
ATOM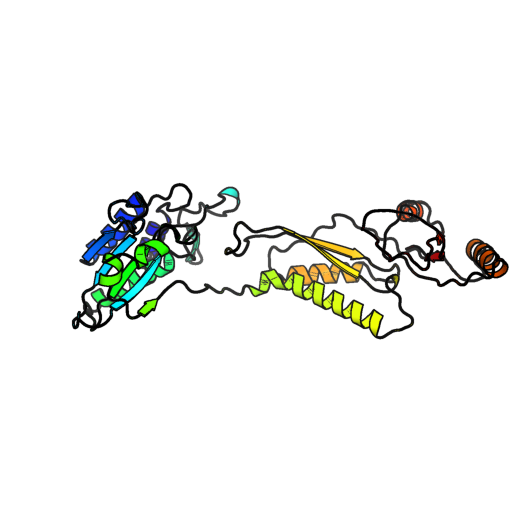 2451 O O . CYS A 1 307 ? 35.344 20.572 -44.999 1.00 80.31 307 CYS A O 1
ATOM 2453 N N . SER A 1 308 ? 34.099 21.932 -43.730 1.00 81.06 308 SER A N 1
ATOM 2454 C CA . SER A 1 308 ? 34.566 21.368 -42.458 1.00 81.06 308 SER A CA 1
ATOM 2455 C C . SER A 1 308 ? 33.677 20.197 -42.052 1.00 81.06 308 SER A C 1
ATOM 2457 O O . SER A 1 308 ? 32.453 20.325 -42.097 1.00 81.06 308 SER A O 1
ATOM 2459 N N . PHE A 1 309 ? 34.270 19.093 -41.607 1.00 79.75 309 PHE A N 1
ATOM 2460 C CA . PHE A 1 309 ? 33.534 17.904 -41.188 1.00 79.75 309 PHE A CA 1
ATOM 2461 C C . PHE A 1 309 ? 34.188 17.244 -39.974 1.00 79.75 309 PHE A C 1
ATOM 2463 O O . PHE A 1 309 ? 35.400 17.327 -39.790 1.00 79.75 309 PHE A O 1
ATOM 2470 N N . ASP A 1 310 ? 33.365 16.550 -39.192 1.00 78.81 310 ASP A N 1
ATOM 2471 C CA . ASP A 1 310 ? 33.764 15.694 -38.078 1.00 78.81 310 ASP A CA 1
ATOM 2472 C C . ASP A 1 310 ? 33.218 14.282 -38.311 1.00 78.81 310 ASP A C 1
ATOM 2474 O O . ASP A 1 310 ? 32.206 14.109 -38.994 1.00 78.81 310 ASP A O 1
ATOM 2478 N N . LYS A 1 311 ? 33.885 13.279 -37.735 1.00 81.25 311 LYS A N 1
ATOM 2479 C CA . LYS A 1 311 ? 33.456 11.876 -37.773 1.00 81.25 311 LYS A CA 1
ATOM 2480 C C . LYS A 1 311 ? 32.829 11.505 -36.437 1.00 81.25 311 LYS A C 1
ATOM 2482 O O . LYS A 1 311 ? 33.449 11.715 -35.397 1.00 81.25 311 LYS A O 1
ATOM 2487 N N . GLU A 1 312 ? 31.640 10.920 -36.466 1.00 75.00 312 GLU A N 1
ATOM 2488 C CA . GLU A 1 312 ? 30.937 10.472 -35.263 1.00 75.00 312 GLU A CA 1
ATOM 2489 C C . GLU A 1 312 ? 30.140 9.190 -35.556 1.00 75.00 312 GLU A C 1
ATOM 2491 O O . GLU A 1 312 ? 29.776 8.908 -36.705 1.00 75.00 312 GLU A O 1
ATOM 2496 N N . ILE A 1 313 ? 29.887 8.402 -34.510 1.00 79.19 313 ILE A N 1
ATOM 2497 C CA . ILE A 1 313 ? 28.931 7.292 -34.527 1.00 79.19 313 ILE A CA 1
ATOM 2498 C C . ILE A 1 313 ? 27.546 7.856 -34.209 1.00 79.19 313 ILE A C 1
ATOM 2500 O O . ILE A 1 313 ? 27.347 8.526 -33.198 1.00 79.19 313 ILE A O 1
ATOM 2504 N N . PHE A 1 314 ? 26.559 7.592 -35.060 1.00 75.19 314 PHE A N 1
ATOM 2505 C CA . PHE A 1 314 ? 25.208 8.092 -34.820 1.00 75.19 314 PHE A CA 1
ATOM 2506 C C . PHE A 1 314 ? 24.496 7.220 -33.767 1.00 75.19 314 PHE A C 1
ATOM 2508 O O . PHE A 1 314 ? 24.334 6.024 -33.999 1.00 75.19 314 PHE A O 1
ATOM 2515 N N . PRO A 1 315 ? 24.019 7.774 -32.632 1.00 65.12 315 PRO A N 1
ATOM 2516 C CA . PRO A 1 315 ? 23.356 6.984 -31.586 1.00 65.12 315 PRO A CA 1
ATOM 2517 C C . PRO A 1 315 ? 21.918 6.567 -31.953 1.00 65.12 315 PRO A C 1
ATOM 2519 O O . PRO A 1 315 ? 21.303 5.747 -31.265 1.00 65.12 315 PRO A O 1
ATOM 2522 N N . GLY A 1 316 ? 21.352 7.149 -33.017 1.00 65.75 316 GLY A N 1
ATOM 2523 C CA . GLY A 1 316 ? 20.067 6.743 -33.579 1.00 65.75 316 GLY A CA 1
ATOM 2524 C C . GLY A 1 316 ? 20.183 5.495 -34.455 1.00 65.75 316 GLY A C 1
ATOM 2525 O O . GLY A 1 3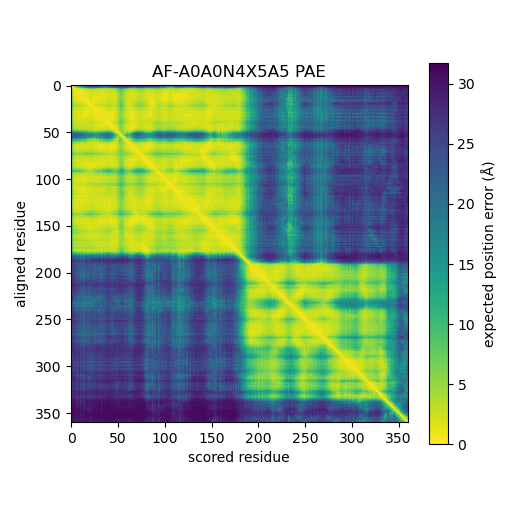16 ? 21.259 4.956 -34.677 1.00 65.75 316 GLY A O 1
ATOM 2526 N N . SER A 1 317 ? 19.052 5.017 -34.972 1.00 65.00 317 SER A N 1
ATOM 2527 C CA . SER A 1 317 ? 19.031 3.836 -35.835 1.00 65.00 317 SER A CA 1
ATOM 2528 C C . SER A 1 317 ? 18.384 4.150 -37.175 1.00 65.00 317 SER A C 1
ATOM 2530 O O . SER A 1 317 ? 17.357 4.823 -37.218 1.00 65.00 317 SER A O 1
ATOM 2532 N N . THR A 1 318 ? 18.978 3.644 -38.250 1.00 71.38 318 THR A N 1
ATOM 2533 C CA . THR A 1 318 ? 18.535 3.823 -39.637 1.00 71.38 318 THR A CA 1
ATOM 2534 C C . THR A 1 318 ? 18.354 2.460 -40.308 1.00 71.38 318 THR A C 1
ATOM 2536 O O . THR A 1 318 ? 18.795 1.430 -39.789 1.00 71.38 318 THR A O 1
ATOM 2539 N N . ASP A 1 319 ? 17.721 2.432 -41.481 1.00 75.75 319 ASP A N 1
ATOM 2540 C CA . ASP A 1 319 ? 17.466 1.184 -42.214 1.00 75.75 319 ASP A CA 1
ATOM 2541 C C . ASP A 1 319 ? 18.737 0.508 -42.740 1.00 75.75 319 ASP A C 1
ATOM 2543 O O . ASP A 1 319 ? 18.730 -0.696 -43.005 1.00 75.75 319 ASP A O 1
ATOM 2547 N N . SER A 1 320 ? 19.864 1.230 -42.802 1.00 74.75 320 SER A N 1
ATOM 2548 C CA . SER A 1 320 ? 21.153 0.649 -43.192 1.00 74.75 320 SER A CA 1
ATOM 2549 C C . SER A 1 320 ? 21.566 -0.517 -42.298 1.00 74.75 320 SER A C 1
ATOM 2551 O O . SER A 1 320 ? 22.293 -1.389 -42.757 1.00 74.75 320 SER A O 1
ATOM 2553 N N . ARG A 1 321 ? 21.073 -0.583 -41.052 1.00 73.75 321 ARG A N 1
ATOM 2554 C CA . ARG A 1 321 ? 21.323 -1.713 -40.147 1.00 73.75 321 ARG A CA 1
ATOM 2555 C C . ARG A 1 321 ? 20.915 -3.061 -40.759 1.00 73.75 321 ARG A C 1
ATOM 2557 O O . ARG A 1 321 ? 21.659 -4.025 -40.658 1.00 73.75 321 ARG A O 1
ATOM 2564 N N . PHE A 1 322 ? 19.778 -3.113 -41.458 1.00 76.62 322 PHE A N 1
ATOM 2565 C CA . PHE A 1 322 ? 19.267 -4.355 -42.042 1.00 76.62 322 PHE A CA 1
ATOM 2566 C C . PHE A 1 322 ? 20.132 -4.789 -43.223 1.00 76.62 322 PHE A C 1
ATOM 2568 O O . PHE A 1 322 ? 20.404 -5.968 -43.423 1.00 76.62 322 PHE A O 1
ATOM 2575 N N . VAL A 1 323 ? 20.624 -3.814 -43.987 1.00 75.81 323 VAL A N 1
ATOM 2576 C CA . VAL A 1 323 ? 21.511 -4.083 -45.117 1.00 75.81 323 VAL A CA 1
ATOM 2577 C C . VAL A 1 323 ? 22.906 -4.498 -44.634 1.00 75.81 323 VAL A C 1
ATOM 2579 O O . VAL A 1 323 ? 23.515 -5.391 -45.224 1.00 75.81 323 VAL A O 1
ATOM 2582 N N . ARG A 1 324 ? 23.404 -3.911 -43.535 1.00 73.81 324 ARG A N 1
ATOM 2583 C CA . ARG A 1 324 ? 24.656 -4.318 -42.871 1.00 73.81 324 ARG A CA 1
ATOM 2584 C C . ARG A 1 324 ? 24.593 -5.751 -42.363 1.00 73.81 324 ARG A C 1
ATOM 2586 O O . ARG A 1 324 ? 25.549 -6.494 -42.556 1.00 73.81 324 ARG A O 1
ATOM 2593 N N . GLU A 1 325 ? 23.478 -6.135 -41.757 1.00 71.62 325 GLU A N 1
ATOM 2594 C CA . GLU A 1 325 ? 23.280 -7.475 -41.206 1.00 71.62 325 GLU A CA 1
ATOM 2595 C C . GLU A 1 325 ? 23.346 -8.559 -42.293 1.00 71.62 325 GLU A C 1
ATOM 2597 O O . GLU A 1 325 ? 24.013 -9.577 -42.114 1.00 71.62 325 GLU A O 1
ATOM 2602 N N . VAL A 1 326 ? 22.733 -8.312 -43.456 1.00 73.75 326 VAL A N 1
ATOM 2603 C CA . VAL A 1 326 ? 22.678 -9.292 -44.553 1.00 73.75 326 VAL A CA 1
ATOM 2604 C C . VAL A 1 326 ? 23.938 -9.276 -45.422 1.00 73.75 326 VAL A C 1
ATOM 2606 O O . VAL A 1 326 ? 24.461 -10.330 -45.779 1.00 73.75 326 VAL A O 1
ATOM 2609 N N . HIS A 1 327 ? 24.434 -8.091 -45.786 1.00 70.19 327 HIS A N 1
ATOM 2610 C CA . HIS A 1 327 ? 25.452 -7.943 -46.833 1.00 70.19 327 HIS A CA 1
ATOM 2611 C C . HIS A 1 327 ? 26.808 -7.434 -46.331 1.00 70.19 327 HIS A C 1
ATOM 2613 O O . HIS A 1 327 ? 27.741 -7.345 -47.126 1.00 70.19 327 HIS A O 1
ATOM 2619 N N . LYS A 1 328 ? 26.938 -7.100 -45.037 1.00 67.00 328 LYS A N 1
ATOM 2620 C CA . LYS A 1 328 ? 28.171 -6.571 -44.417 1.00 67.00 328 LYS A CA 1
ATOM 2621 C C . LYS A 1 328 ? 28.783 -5.386 -45.180 1.00 67.00 328 LYS A C 1
ATOM 2623 O O . LYS A 1 328 ? 30.000 -5.242 -45.247 1.00 67.00 328 LYS A O 1
ATOM 2628 N N . LEU A 1 329 ? 27.932 -4.550 -45.776 1.00 69.00 329 LEU A N 1
ATOM 2629 C CA . LEU A 1 329 ? 28.359 -3.406 -46.580 1.00 69.00 329 LEU A CA 1
ATOM 2630 C C . LEU A 1 329 ? 28.773 -2.213 -45.713 1.00 69.00 329 LEU A C 1
ATOM 2632 O O . LEU A 1 329 ? 28.253 -2.002 -44.613 1.00 69.00 329 LEU A O 1
ATOM 2636 N N . CYS A 1 330 ? 29.679 -1.404 -46.260 1.00 68.69 330 CYS A N 1
ATOM 2637 C CA . CYS A 1 330 ? 30.051 -0.112 -45.707 1.00 68.69 330 CYS A CA 1
ATOM 2638 C C . CYS A 1 330 ? 28.925 0.906 -45.928 1.00 68.69 330 CYS A C 1
ATOM 2640 O O . CYS A 1 330 ? 28.436 1.056 -47.046 1.00 68.69 330 CYS A O 1
ATOM 2642 N N . PHE A 1 331 ? 28.541 1.635 -44.878 1.00 73.00 331 PHE A N 1
ATOM 2643 C CA . PHE A 1 331 ? 27.606 2.755 -44.984 1.00 73.00 331 PHE A CA 1
ATOM 2644 C C . PHE A 1 331 ? 28.182 4.010 -44.375 1.00 73.00 331 PHE A C 1
ATOM 2646 O O . PHE A 1 331 ? 28.661 4.022 -43.238 1.00 73.00 331 PHE A O 1
ATOM 2653 N N . ILE A 1 332 ? 28.009 5.077 -45.136 1.00 72.75 332 ILE A N 1
ATOM 2654 C CA . ILE A 1 332 ? 28.354 6.420 -44.747 1.00 72.75 332 ILE A CA 1
ATOM 2655 C C . ILE A 1 332 ? 27.046 7.208 -44.648 1.00 72.75 332 ILE A C 1
ATOM 2657 O O . ILE A 1 332 ? 26.360 7.407 -45.649 1.00 72.75 332 ILE A O 1
ATOM 2661 N N . GLY A 1 333 ? 26.651 7.591 -43.434 1.00 70.38 333 GLY A N 1
ATOM 2662 C CA . GLY A 1 333 ? 25.484 8.460 -43.235 1.00 70.38 333 GLY A CA 1
ATOM 2663 C C . GLY A 1 333 ? 25.843 9.916 -43.518 1.00 70.38 333 GLY A C 1
ATOM 2664 O O . GLY A 1 333 ? 27.014 10.276 -43.462 1.00 70.38 333 GLY A O 1
ATOM 2665 N N . LEU A 1 334 ? 24.856 10.777 -43.782 1.00 68.44 334 LEU A N 1
ATOM 2666 C CA . LEU A 1 334 ? 25.103 12.193 -44.070 1.00 68.44 334 LEU A CA 1
ATOM 2667 C C . LEU A 1 334 ? 24.013 13.109 -43.462 1.00 68.44 334 LEU A C 1
ATOM 2669 O O . LEU A 1 334 ? 22.860 12.961 -43.850 1.00 68.44 334 LEU A O 1
ATOM 2673 N N . VAL A 1 335 ? 24.329 14.011 -42.510 1.00 61.41 335 VAL A N 1
ATOM 2674 C CA . VAL A 1 335 ? 23.347 14.910 -41.817 1.00 61.41 335 VAL A CA 1
ATOM 2675 C C . VAL A 1 335 ? 23.894 16.320 -41.492 1.00 61.41 335 VAL A C 1
ATOM 2677 O O . VAL A 1 335 ? 24.876 16.388 -40.788 1.00 61.41 335 VAL A O 1
ATOM 2680 N N . ASP A 1 336 ? 23.290 17.451 -41.870 1.00 52.84 336 ASP A N 1
ATOM 2681 C CA . ASP A 1 336 ? 23.834 18.819 -41.707 1.00 52.84 336 ASP A CA 1
ATOM 2682 C C . ASP A 1 336 ? 23.625 19.333 -40.302 1.00 52.84 336 ASP A C 1
ATOM 2684 O O . ASP A 1 336 ? 22.747 18.918 -39.549 1.00 52.84 336 ASP A O 1
ATOM 2688 N N . ARG A 1 337 ? 24.389 20.385 -40.007 1.00 48.81 337 ARG A N 1
ATOM 2689 C CA . ARG A 1 337 ? 23.910 21.452 -39.141 1.00 48.81 337 ARG A CA 1
ATOM 2690 C C . ARG A 1 337 ? 23.619 22.702 -39.960 1.00 48.81 337 ARG A C 1
ATOM 2692 O O . ARG A 1 337 ? 24.541 23.403 -40.365 1.00 48.81 337 ARG A O 1
ATOM 2699 N N . ILE A 1 338 ? 22.341 23.035 -40.113 1.00 48.16 338 ILE A N 1
ATOM 2700 C CA . ILE A 1 338 ? 21.924 24.398 -40.461 1.00 48.16 338 ILE A CA 1
ATOM 2701 C C . ILE A 1 338 ? 22.091 25.262 -39.209 1.00 48.16 338 ILE A C 1
ATOM 2703 O O . ILE A 1 338 ? 21.506 24.961 -38.168 1.00 48.16 338 ILE A O 1
ATOM 2707 N N . SER A 1 339 ? 22.842 26.362 -39.305 1.00 40.03 339 SER A N 1
ATOM 2708 C CA . SER A 1 339 ? 23.272 27.237 -38.196 1.00 40.03 339 SER A CA 1
ATOM 2709 C C . SER A 1 339 ? 22.150 27.861 -37.342 1.00 40.03 339 SER A C 1
ATOM 2711 O O . SER A 1 339 ? 22.445 28.543 -36.368 1.00 40.03 339 SER A O 1
ATOM 2713 N N . ASN A 1 340 ? 20.876 27.623 -37.678 1.00 36.44 340 ASN A N 1
ATOM 2714 C CA . ASN A 1 340 ? 19.686 28.120 -36.979 1.00 36.44 340 ASN A CA 1
ATOM 2715 C C . ASN A 1 340 ? 18.643 27.032 -36.648 1.00 36.44 340 ASN A C 1
ATOM 2717 O O . ASN A 1 340 ? 17.537 27.360 -36.219 1.00 36.44 340 ASN A O 1
ATOM 2721 N N . CYS A 1 341 ? 18.965 25.746 -36.817 1.00 35.31 341 CYS A N 1
ATOM 2722 C CA . CYS A 1 341 ? 18.057 24.651 -36.478 1.00 35.31 341 CYS A CA 1
ATOM 2723 C C . CYS A 1 341 ? 18.534 23.943 -35.199 1.00 35.31 341 CYS A C 1
ATOM 2725 O O . CYS A 1 341 ? 19.606 23.340 -35.168 1.00 35.31 341 CYS A O 1
ATOM 2727 N N . ARG A 1 342 ? 17.755 24.029 -34.111 1.00 35.31 342 ARG A N 1
ATOM 2728 C CA . ARG A 1 342 ? 18.005 23.229 -32.899 1.00 35.31 342 ARG A CA 1
ATOM 2729 C C . ARG A 1 342 ? 17.767 21.754 -33.240 1.00 35.31 342 ARG A C 1
ATOM 2731 O O . ARG A 1 342 ? 16.695 21.420 -33.732 1.00 35.31 342 ARG A O 1
ATOM 2738 N N . LEU A 1 343 ? 18.741 20.883 -32.965 1.00 40.81 343 LEU A N 1
ATOM 2739 C CA . LEU A 1 343 ? 18.605 19.436 -33.160 1.00 40.81 343 LEU A CA 1
ATOM 2740 C C . LEU A 1 343 ? 17.441 18.897 -32.300 1.00 40.81 343 LEU A C 1
ATOM 2742 O O . LEU A 1 343 ? 17.554 18.832 -31.077 1.00 40.81 343 LEU A O 1
ATOM 2746 N N . PHE A 1 344 ? 16.340 18.496 -32.936 1.00 38.72 344 PHE A N 1
ATOM 2747 C CA . PHE A 1 344 ? 15.221 17.784 -32.311 1.00 38.72 344 PHE A CA 1
ATOM 2748 C C . PHE A 1 344 ? 15.027 16.440 -33.018 1.00 38.72 344 PHE A C 1
ATOM 2750 O O . PHE A 1 344 ? 14.183 16.294 -33.895 1.00 38.72 344 PHE A O 1
ATOM 2757 N N . LEU A 1 345 ? 15.804 15.425 -32.646 1.00 39.59 345 LEU A N 1
ATOM 2758 C CA . LEU A 1 345 ? 15.452 14.048 -32.995 1.00 39.59 345 LEU A CA 1
ATOM 2759 C C . LEU A 1 345 ? 14.335 13.618 -32.028 1.00 39.59 345 LEU A C 1
ATOM 2761 O O . LEU A 1 345 ? 14.560 13.608 -30.822 1.00 39.59 345 LEU A O 1
ATOM 2765 N N . TYR A 1 346 ? 13.144 13.327 -32.574 1.00 39.78 346 TYR A N 1
ATOM 2766 C CA . TYR A 1 346 ? 11.844 13.038 -31.919 1.00 39.78 346 TYR A CA 1
ATOM 2767 C C . TYR A 1 346 ? 10.898 14.225 -31.625 1.00 39.78 346 TYR A C 1
ATOM 2769 O O . TYR A 1 346 ? 9.848 14.026 -31.016 1.00 39.78 346 TYR A O 1
ATOM 2777 N N . GLY A 1 347 ? 11.195 15.431 -32.121 1.00 29.45 347 GLY A N 1
ATOM 2778 C CA . GLY A 1 347 ? 10.232 16.541 -32.206 1.00 29.45 347 GLY A CA 1
ATOM 2779 C C . GLY A 1 347 ? 9.747 16.745 -33.647 1.00 29.45 347 GLY A C 1
ATOM 2780 O O . GLY A 1 347 ? 10.523 16.576 -34.580 1.00 29.45 347 GLY A O 1
ATOM 2781 N N . PHE A 1 348 ? 8.465 17.070 -33.833 1.00 29.23 348 PHE A N 1
ATOM 2782 C CA . PHE A 1 348 ? 7.833 17.312 -35.138 1.00 29.23 348 PHE A CA 1
ATOM 2783 C C . PHE A 1 348 ? 8.604 18.322 -36.025 1.00 29.23 348 PHE A C 1
ATOM 2785 O O . PHE A 1 348 ? 9.023 19.372 -35.543 1.00 29.23 348 PHE A O 1
ATOM 2792 N N . ASN A 1 349 ? 8.632 18.022 -37.334 1.00 27.86 349 ASN A N 1
ATOM 2793 C CA . ASN A 1 349 ? 9.075 18.805 -38.507 1.00 27.86 349 ASN A CA 1
ATOM 2794 C C . ASN A 1 349 ? 10.543 18.662 -38.968 1.00 27.86 349 ASN A C 1
ATOM 2796 O O . ASN A 1 349 ? 11.468 19.272 -38.442 1.00 27.86 349 ASN A O 1
ATOM 2800 N N . MET A 1 350 ? 10.693 17.863 -40.035 1.00 27.78 350 MET A N 1
ATOM 2801 C CA . MET A 1 350 ? 11.893 17.617 -40.849 1.00 27.78 350 MET A CA 1
ATOM 2802 C C . MET A 1 350 ? 12.378 18.864 -41.609 1.00 27.78 350 MET A C 1
ATOM 2804 O O . MET A 1 350 ? 11.544 19.640 -42.061 1.00 27.78 350 MET A O 1
ATOM 2808 N N . HIS A 1 351 ? 13.695 18.992 -41.843 1.00 31.94 351 HIS A N 1
ATOM 2809 C CA . HIS A 1 351 ? 14.347 18.968 -43.175 1.00 31.94 351 HIS A CA 1
ATOM 2810 C C . HIS A 1 351 ? 15.891 19.108 -43.066 1.00 31.94 351 HIS A C 1
ATOM 2812 O O . HIS A 1 351 ? 16.407 19.454 -42.011 1.00 31.94 351 HIS A O 1
ATOM 2818 N N . LEU A 1 352 ? 16.587 18.726 -44.146 1.00 26.34 352 LEU A N 1
ATOM 2819 C CA . LEU A 1 352 ? 17.897 18.046 -44.264 1.00 26.34 352 LEU A CA 1
ATOM 2820 C C . LEU A 1 352 ? 19.026 18.948 -44.818 1.00 26.34 352 LEU A C 1
ATOM 2822 O O . LEU A 1 352 ? 18.699 19.821 -45.612 1.00 26.34 352 LEU A O 1
ATOM 2826 N N . PHE A 1 353 ? 20.296 18.625 -44.523 1.00 30.06 353 PHE A N 1
ATOM 2827 C CA . PHE A 1 353 ? 21.523 18.553 -45.369 1.00 30.06 353 PHE A CA 1
ATOM 2828 C C . PHE A 1 353 ? 22.674 17.758 -44.677 1.00 30.06 353 PHE A C 1
ATOM 2830 O O . PHE A 1 353 ? 22.303 16.738 -44.141 1.00 30.06 353 PHE A O 1
ATOM 2837 N N . ILE A 1 354 ? 24.001 18.042 -44.698 1.00 29.72 354 ILE A N 1
ATOM 2838 C CA . ILE A 1 354 ? 25.152 17.085 -44.654 1.00 29.72 354 ILE A CA 1
ATOM 2839 C C . ILE A 1 354 ? 26.263 17.183 -43.523 1.00 29.72 354 ILE A C 1
ATOM 2841 O O . ILE A 1 354 ? 26.870 18.234 -43.345 1.00 29.72 354 ILE A O 1
ATOM 2845 N N . PHE A 1 355 ? 26.610 16.050 -42.860 1.00 31.38 355 PHE A N 1
ATOM 2846 C CA . PHE A 1 355 ? 27.810 15.678 -42.026 1.00 31.38 355 PHE A CA 1
ATOM 2847 C C . PHE A 1 355 ? 28.019 14.171 -42.128 1.00 31.38 355 PHE A C 1
ATOM 2849 O O . PHE A 1 355 ? 27.050 13.430 -42.007 1.00 31.38 355 PHE A O 1
ATOM 2856 N N . ILE A 1 356 ? 29.255 13.717 -42.304 1.00 30.73 356 ILE A N 1
ATOM 2857 C CA . ILE A 1 356 ? 29.552 12.325 -42.620 1.00 30.73 356 ILE A CA 1
ATOM 2858 C C . ILE A 1 356 ? 29.592 11.415 -41.380 1.00 30.73 356 ILE A C 1
ATOM 2860 O O . ILE A 1 356 ? 30.389 11.636 -40.474 1.00 30.73 356 ILE A O 1
ATOM 2864 N N . TRP A 1 357 ? 28.818 10.328 -41.392 1.00 35.75 357 TRP A N 1
ATOM 2865 C CA . TRP A 1 357 ? 28.707 9.350 -40.309 1.00 35.75 357 TRP A CA 1
ATOM 2866 C C . TRP A 1 357 ? 29.319 8.006 -40.662 1.00 35.75 357 TRP A C 1
ATOM 2868 O O . TRP A 1 357 ? 29.149 7.502 -41.772 1.00 35.75 357 TRP A O 1
ATOM 2878 N N . LEU A 1 358 ? 29.893 7.368 -39.648 1.00 27.62 358 LEU A N 1
ATOM 2879 C CA . LEU A 1 358 ? 30.161 5.940 -39.625 1.00 27.62 358 LEU A CA 1
ATOM 2880 C C . LEU A 1 358 ? 29.080 5.239 -38.814 1.00 27.62 358 LEU A C 1
ATOM 2882 O O . LEU A 1 358 ? 28.927 5.497 -37.624 1.00 27.62 358 LEU A O 1
ATOM 2886 N N . LEU A 1 359 ? 28.302 4.384 -39.472 1.00 29.44 359 LEU A N 1
ATOM 2887 C CA . LEU A 1 359 ? 27.158 3.716 -38.850 1.00 29.44 359 LEU A CA 1
ATOM 2888 C C . LEU A 1 359 ? 27.580 2.358 -38.269 1.00 29.44 359 LEU A C 1
ATOM 2890 O O . LEU A 1 359 ? 28.229 1.573 -38.963 1.00 29.44 359 LEU A O 1
ATOM 2894 N N . SER A 1 360 ? 27.208 2.109 -37.013 1.00 31.09 360 SER A N 1
ATOM 2895 C CA . SER A 1 360 ? 27.166 0.782 -36.384 1.00 31.09 360 SER A CA 1
ATOM 2896 C C . SER A 1 360 ? 26.158 -0.119 -37.077 1.00 31.09 360 SER A C 1
ATOM 2898 O O . SER A 1 360 ? 25.059 0.372 -37.436 1.00 31.09 360 SER A O 1
#

Mean predicted aligned error: 15.16 Å

Radius of gyration: 32.83 Å; Cα contacts (8 Å, |Δi|>4): 529; chains: 1; bounding box: 74×57×89 Å

InterPro domains:
  IPR002933 Peptidase M20 [PF01546] (80-333)
  IPR011650 Peptidase M20, dimerisation domain [PF07687] (218-269)
  IPR036264 Bacterial exopeptidase dimerisation domain [SSF55031] (215-276)
  IPR052083 Aminoacylase-1 peptidase M20A [PTHR45892] (3-190)

Secondary structure (DSSP, 8-state):
-PPPPHHHHHHHHHHTS--BTTS--HHHHHHHHHHHHHHHT-EEEEEEEE-TT-TT-EEEEEEEEEEEE--SSTTSPEEEEEEE--BPPP-GGG-SS-TTS-EE-TT--EE-TTIIIIIHHHHHHHHHHHHHHHTT----SS-EEEEEES-GGGTSTTTHHHHTTSHHHHTT-EEEEE------S-THHHHHHHHHHHHHHHHHHHHHHH-TT--GGGS-EEEEEEEEE-SSTTS--S-EEEEEEEE--TTS-HHHHHHHHHHHHHHH-TT-----SS------PPP-STTSHHHHHHHHHHHHTT-----EE-SS--THHHHHHHH----EEE----TT----TTSS-------EEE--

Sequence (360 aa):
MANEDIAVTKFREYLRVKTEHPTPDYVGCQRYLFNLADELGIARRAVEACSFPSKFNAIPGKPFIIMTIPGSQPELKSVVLYSHTDVVPAVKDQWKYDPYSAHKDEHGNIYGRGAQDMKSVGSQYFEAIRRHFQRGKKQWPRTIHIVWAPDEELGGVDGMQKFVKMEEFRDLKLGFMLDEGLASETSSFKQSFINSALSFREEQRLLLKNDSTKRLGDVITLNITKVEGGVQVNVVPDSFTILLDVRTPPTADLNEMEKRIASWCTKAGAGVTYEFIRKSEITAVTPTTSDDPFWSAFEKSLKEEKCSFDKEIFPGSTDSRFVREVHKLCFIGLVDRISNCRLFLYGFNMHLFIFIWLLS

pLDDT: mean 82.52, std 17.03, range [26.34, 98.38]

Organism: Haemonchus placei (NCBI:txid6290)

Nearest PDB structures (foldseek):
  1q7l-assembly1_A  TM=9.663E-01  e=1.274E-22  Homo sapiens
  4ruh-assembly1_A  TM=5.095E-01  e=4.121E-11  Homo sapiens
  4ruh-assembly1_B  TM=5.318E-01  e=1.216E-10  Homo sapiens
  2zog-assembly1_B  TM=4.835E-01  e=7.982E-11  Mus musculus
  3dlj-assembly3_A  TM=4.432E-01  e=4.648E-11  Homo sapiens

Foldseek 3Di:
DPPDDPLLVLLLVLLLQAQEPPDHPVVVNLVSVVVLCVVLVWDKDWDFFADPPDPPRGPPPWIKIKTKQAAPAAVDAAEEEEAERHFYDDPQVPDPDGQNNQDADPVRDTHHTCCVRPSVSLSVVSVVQVVCVVVVNRHHRHMYMYIYGYDVVVVQVRIPVRVCVDPVVVSSSHDYYDDDDDPDPPPPLQCQLVVLQVVVQVVQVVVPVVDVVDDPLATKHKDFPDKDFDDDPPDDGPDIDTDMDIFHHLPDDPVVVVVSSVVSQVSSHPPRDDDDPDDANDSQWADCDCPPPVNVVVVVVCVVVVHDADEDEDSDDDPVSVVCVPPVDWDKDFFDDDVPDDDDPPDDDDDTDGHIYTYD